Protein AF-A0A8B6D4E0-F1 (afdb_monomer)

Sequence (229 aa):
MQALLKYRRILGEDHEDTIYKIRYRGAVYADTKLFQRCVELWKYAYSIEISRKQYLENDTVNAATSLANIFCEMQIAFEDQNANEKVQTKDVIEVISMFKDHIFSCEVILSIRPVNIQIINNYKYLLQSVIHIINVFRCLERDPYEQNEFFKIIHELVRLNTTTYDGESLLHLAVDPQTGTVDDTYFSQIPSLEVVKVLLECGIDTNRSDKDGLTALLCSIKYSHQNDK

Mean predicted aligned error: 5.61 Å

InterPro domains:
  IPR036770 Ankyrin repeat-containing domain superfamily [G3DSA:1.25.40.20] (42-227)
  IPR036770 Ankyrin repeat-containing domain superfamily [SSF48403] (151-226)

Nearest PDB structures (foldseek):
  8wqa-assembly1_B  TM=8.788E-01  e=3.184E-09  Homo sapiens
  8pql-assembly1_H  TM=8.559E-01  e=1.131E-08  Homo sapiens
  8q7r-assembly1_H  TM=8.700E-01  e=8.682E-08  Homo sapiens
  3edt-assembly2_D  TM=3.058E-01  e=4.733E-04  Homo sapiens
  8tl7-assembly1_U  TM=3.970E-01  e=1.308E+00  synthetic construct

Radius of gyration: 17.91 Å; Cα contacts (8 Å, |Δi|>4): 267; chains: 1; bounding box: 40×45×57 Å

Secondary structure (DSSP, 8-state):
-HHHHHHHHHH-TT-HHHHHHHHHHHHHHHHTT-HHHHHHHHHHHHHHHHHTT-TTSHHHHHHHHHHHHHHHHHHHHHHTTS-SPPPPHHHHHHHHHHHHHHHHHHHHHHTSSSPPHHHHHHHHHHHHHHHHHHHHHTTS---HHHHHHHHHHHHHHHHTT-B-TT--BHHHHHH-GGGGEETTEE-S--S-HHHHHHHHHTT--SS-B-TTS-BHHHHHHHHHHHTT-

Structure (mmCIF, N/CA/C/O backbone):
data_AF-A0A8B6D4E0-F1
#
_entry.id   AF-A0A8B6D4E0-F1
#
loop_
_atom_site.group_PDB
_atom_site.id
_atom_site.type_symbol
_atom_site.label_atom_id
_atom_site.label_alt_id
_atom_site.label_comp_id
_atom_site.label_asym_id
_atom_site.label_entity_id
_atom_site.label_seq_id
_atom_site.pdbx_PDB_ins_code
_atom_site.Cartn_x
_atom_site.Cartn_y
_atom_site.Cartn_z
_atom_site.occupancy
_atom_site.B_iso_or_equiv
_atom_site.auth_seq_id
_atom_site.auth_comp_id
_atom_site.auth_asym_id
_atom_site.auth_atom_id
_atom_site.pdbx_PDB_model_num
ATOM 1 N N . MET A 1 1 ? 20.156 7.479 -19.410 1.00 48.75 1 MET A N 1
ATOM 2 C CA . MET A 1 1 ? 19.061 7.462 -20.412 1.00 48.75 1 MET A CA 1
ATOM 3 C C . MET A 1 1 ? 19.340 6.577 -21.635 1.00 48.75 1 MET A C 1
ATOM 5 O O . MET A 1 1 ? 18.529 5.706 -21.916 1.00 48.75 1 MET A O 1
ATOM 9 N N . GLN A 1 2 ? 20.488 6.697 -22.320 1.00 46.62 2 GLN A N 1
ATOM 10 C CA . GLN A 1 2 ? 20.763 5.954 -23.571 1.00 46.62 2 GLN A CA 1
ATOM 11 C C . GLN A 1 2 ? 20.722 4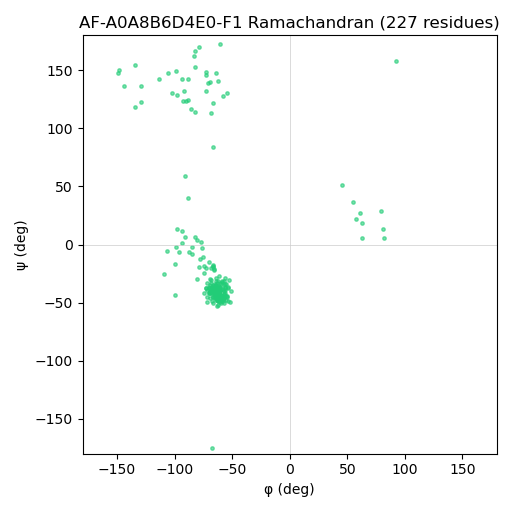.414 -23.464 1.00 46.62 2 GLN A C 1
ATOM 13 O O . GLN A 1 2 ? 20.303 3.750 -24.407 1.00 46.62 2 GLN A O 1
ATOM 18 N N . ALA A 1 3 ? 21.091 3.831 -22.318 1.00 52.03 3 ALA A N 1
ATOM 19 C CA . ALA A 1 3 ? 21.009 2.381 -22.119 1.00 52.03 3 ALA A CA 1
ATOM 20 C C . ALA A 1 3 ? 19.557 1.859 -22.013 1.00 52.03 3 ALA A C 1
ATOM 22 O O . ALA A 1 3 ? 19.264 0.801 -22.549 1.00 52.03 3 ALA A O 1
ATOM 23 N N . LEU A 1 4 ? 18.633 2.608 -21.388 1.00 53.78 4 LEU A N 1
ATOM 24 C CA . LEU A 1 4 ? 17.218 2.198 -21.267 1.00 53.78 4 LEU A CA 1
ATOM 25 C C . LEU A 1 4 ? 16.517 2.232 -22.631 1.00 53.78 4 LEU A C 1
ATOM 27 O O . LEU A 1 4 ? 15.795 1.307 -22.977 1.00 53.78 4 LEU A O 1
ATOM 31 N N . LEU A 1 5 ? 16.804 3.263 -23.430 1.00 53.41 5 LEU A N 1
ATOM 32 C CA . LEU A 1 5 ? 16.281 3.410 -24.791 1.00 53.41 5 LEU A CA 1
ATOM 33 C C . LEU A 1 5 ? 16.776 2.301 -25.734 1.00 53.41 5 LEU A C 1
ATOM 35 O O . LEU A 1 5 ? 16.029 1.859 -26.602 1.00 53.41 5 LEU A O 1
ATOM 39 N N . LYS A 1 6 ? 18.019 1.825 -25.560 1.00 50.69 6 LYS A N 1
ATOM 40 C CA . LYS A 1 6 ? 18.547 0.683 -26.324 1.00 50.69 6 LYS A CA 1
ATOM 41 C C . LYS A 1 6 ? 17.844 -0.628 -25.963 1.00 50.69 6 LYS A C 1
ATOM 43 O O . LYS A 1 6 ? 17.505 -1.372 -26.870 1.00 50.69 6 LYS A O 1
ATOM 48 N N . TYR A 1 7 ? 17.583 -0.893 -24.682 1.00 51.28 7 TYR A N 1
ATOM 49 C CA . TYR A 1 7 ? 16.880 -2.119 -24.277 1.00 51.28 7 TYR A CA 1
ATOM 50 C C . TYR A 1 7 ? 15.406 -2.117 -24.677 1.00 51.28 7 TYR A C 1
ATOM 52 O O . TYR A 1 7 ? 14.953 -3.111 -25.235 1.00 51.28 7 TYR A O 1
ATOM 60 N N . ARG A 1 8 ? 14.702 -0.986 -24.526 1.00 53.31 8 ARG A N 1
ATOM 61 C CA . ARG A 1 8 ? 13.330 -0.823 -25.040 1.00 53.31 8 ARG A CA 1
ATOM 62 C C . ARG A 1 8 ? 13.221 -1.150 -26.531 1.00 53.31 8 ARG A C 1
ATOM 64 O O . ARG A 1 8 ? 12.255 -1.765 -26.956 1.00 53.31 8 ARG A O 1
ATOM 71 N N . ARG A 1 9 ? 14.240 -0.784 -27.318 1.00 55.44 9 ARG A N 1
ATOM 72 C CA . ARG A 1 9 ? 14.306 -1.090 -28.757 1.00 55.44 9 ARG A CA 1
ATOM 73 C C . ARG A 1 9 ? 14.634 -2.548 -29.089 1.00 55.44 9 ARG A C 1
ATOM 75 O O . ARG A 1 9 ? 14.329 -2.961 -30.198 1.00 55.44 9 ARG A O 1
ATOM 82 N N . ILE A 1 10 ? 15.297 -3.286 -28.197 1.00 61.94 10 ILE A N 1
ATOM 83 C CA . ILE A 1 10 ? 15.789 -4.650 -28.474 1.00 61.94 10 ILE A CA 1
ATOM 84 C C . ILE A 1 10 ? 14.847 -5.715 -27.900 1.00 61.94 10 ILE A C 1
ATOM 86 O O . ILE A 1 10 ? 14.571 -6.694 -28.581 1.00 61.94 10 ILE A O 1
ATOM 90 N N . LEU A 1 11 ? 14.364 -5.530 -26.669 1.00 60.28 11 LEU A N 1
ATOM 91 C CA . LEU A 1 11 ? 13.538 -6.512 -25.953 1.00 60.28 11 LEU A CA 1
ATOM 92 C C . LEU A 1 11 ? 12.035 -6.192 -26.007 1.00 60.28 11 LEU A C 1
ATOM 94 O O . LEU A 1 11 ? 11.222 -7.072 -25.754 1.00 60.28 11 LEU A O 1
ATOM 98 N N . GLY A 1 12 ? 11.666 -4.955 -26.354 1.00 64.31 12 GLY A N 1
ATOM 99 C CA . GLY A 1 12 ? 10.303 -4.439 -26.219 1.00 64.31 12 GLY A CA 1
ATOM 100 C C . GLY A 1 12 ? 10.082 -3.730 -24.879 1.00 64.31 12 GLY A C 1
ATOM 101 O O . GLY A 1 12 ? 10.832 -3.931 -23.915 1.00 64.31 12 GLY A O 1
ATOM 102 N N . GLU A 1 13 ? 9.079 -2.849 -24.829 1.00 65.56 13 GLU A N 1
ATOM 103 C CA . GLU A 1 13 ? 8.759 -2.069 -23.621 1.00 65.56 13 GLU A CA 1
ATOM 104 C C . GLU A 1 13 ? 8.178 -2.943 -22.499 1.00 65.56 13 GLU A C 1
ATOM 106 O O . GLU A 1 13 ? 8.478 -2.693 -21.334 1.00 65.56 13 GLU A O 1
ATOM 111 N N . ASP A 1 14 ? 7.485 -4.028 -22.855 1.00 67.06 14 ASP A N 1
ATOM 112 C CA . ASP A 1 14 ? 6.771 -4.898 -21.911 1.00 67.06 14 ASP A CA 1
ATOM 113 C C . ASP A 1 14 ? 7.594 -6.099 -21.418 1.00 67.06 14 ASP A C 1
ATOM 115 O O . ASP A 1 14 ? 7.095 -6.927 -20.657 1.00 67.06 14 ASP A O 1
ATOM 119 N N . HIS A 1 15 ? 8.854 -6.231 -21.844 1.00 78.31 15 HIS A N 1
ATOM 120 C CA . HIS A 1 15 ? 9.707 -7.354 -21.451 1.00 78.31 15 HIS A CA 1
ATOM 121 C C . HIS A 1 15 ? 10.122 -7.258 -19.975 1.00 78.31 15 HIS A C 1
ATOM 123 O O . HIS A 1 15 ? 10.504 -6.191 -19.497 1.00 78.31 15 HIS A O 1
ATOM 129 N N . GLU A 1 16 ? 10.130 -8.388 -19.265 1.00 79.75 16 GLU A N 1
ATOM 130 C CA . GLU A 1 16 ? 10.442 -8.476 -17.827 1.00 79.75 16 GLU A CA 1
ATOM 131 C C . GLU A 1 16 ? 11.795 -7.834 -17.466 1.00 79.75 16 GLU A C 1
ATOM 133 O O . GLU A 1 16 ? 11.853 -6.939 -16.626 1.00 79.75 16 GLU A O 1
ATOM 138 N N . ASP A 1 17 ? 12.867 -8.151 -18.203 1.00 81.94 17 ASP A N 1
ATOM 139 C CA . ASP A 1 17 ? 14.176 -7.491 -18.036 1.00 81.94 17 ASP A CA 1
ATOM 140 C C . ASP A 1 17 ? 14.149 -5.964 -18.212 1.00 81.94 17 ASP A C 1
ATOM 142 O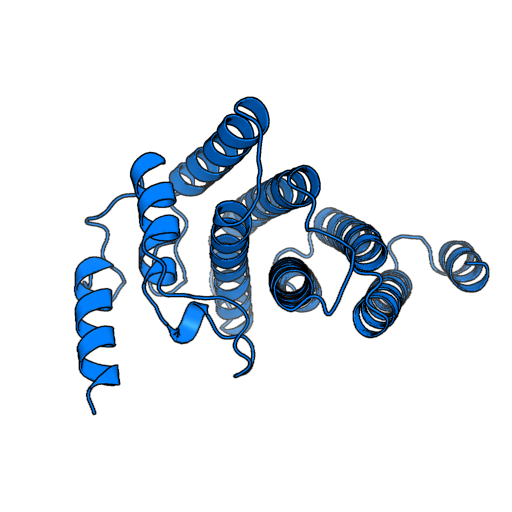 O . ASP A 1 17 ? 14.971 -5.249 -17.624 1.00 81.94 17 ASP A O 1
ATOM 146 N N . THR A 1 18 ? 13.258 -5.443 -19.063 1.00 83.25 18 THR A N 1
ATOM 147 C CA . THR A 1 18 ? 13.103 -3.997 -19.255 1.00 83.25 18 THR A CA 1
ATOM 148 C C . THR A 1 18 ? 12.489 -3.383 -18.000 1.00 83.25 18 THR A C 1
ATOM 150 O O . THR A 1 18 ? 13.028 -2.395 -17.492 1.00 83.25 18 THR A O 1
ATOM 153 N N . ILE A 1 19 ? 11.436 -3.999 -17.457 1.00 86.38 19 ILE A N 1
ATOM 154 C CA . ILE A 1 19 ? 10.762 -3.575 -16.221 1.00 86.38 19 ILE A CA 1
ATOM 155 C C . ILE A 1 19 ? 11.729 -3.644 -15.035 1.00 86.38 19 ILE A C 1
ATOM 157 O O . ILE A 1 19 ? 11.915 -2.646 -14.334 1.00 86.38 19 ILE A O 1
ATOM 161 N N . TYR A 1 20 ? 12.449 -4.759 -14.876 1.00 87.75 20 TYR A N 1
ATOM 162 C CA . TYR A 1 20 ? 13.462 -4.921 -13.833 1.00 87.75 20 TYR A CA 1
ATOM 163 C C . TYR A 1 20 ? 14.505 -3.793 -13.870 1.00 87.75 20 TYR A C 1
ATOM 165 O O . TYR A 1 20 ? 14.809 -3.178 -12.848 1.00 87.75 20 TYR A O 1
ATOM 173 N N . LYS A 1 21 ? 15.014 -3.440 -15.058 1.00 89.38 21 LYS A N 1
ATOM 174 C CA . LYS A 1 21 ? 15.990 -2.345 -15.217 1.00 89.38 21 LYS A CA 1
ATOM 175 C C . LYS A 1 21 ? 15.406 -0.962 -14.932 1.00 89.38 21 LYS A C 1
ATOM 177 O O . LYS A 1 21 ? 16.158 -0.072 -14.522 1.00 89.38 21 LYS A O 1
ATOM 182 N N . ILE A 1 22 ? 14.113 -0.750 -15.182 1.00 90.75 22 ILE A N 1
ATOM 183 C CA . ILE A 1 22 ? 13.414 0.485 -14.801 1.00 90.75 22 ILE A CA 1
ATOM 184 C C . ILE A 1 22 ? 13.336 0.569 -13.275 1.00 90.75 22 ILE A C 1
ATOM 186 O O . ILE A 1 22 ? 13.774 1.576 -12.715 1.00 90.75 22 ILE A O 1
ATOM 190 N N . ARG A 1 23 ? 12.885 -0.502 -12.608 1.00 92.62 23 ARG A N 1
ATOM 191 C CA . ARG A 1 23 ? 12.801 -0.567 -11.140 1.00 92.62 23 ARG A CA 1
ATOM 192 C C . ARG A 1 23 ? 14.164 -0.379 -10.482 1.00 92.62 23 ARG A C 1
ATOM 194 O O . ARG A 1 23 ? 14.302 0.496 -9.632 1.00 92.62 23 ARG A O 1
ATOM 201 N N . TYR A 1 24 ? 15.191 -1.082 -10.961 1.00 92.88 24 TYR A N 1
ATOM 202 C CA . TYR A 1 24 ? 16.566 -0.932 -10.474 1.00 92.88 24 TYR A CA 1
ATOM 203 C C . TYR A 1 24 ? 17.069 0.512 -10.597 1.00 92.88 24 TYR A C 1
ATOM 205 O O . TYR A 1 24 ? 17.720 1.038 -9.700 1.00 92.88 24 TYR A O 1
ATOM 213 N N . ARG A 1 25 ? 16.748 1.201 -11.700 1.00 94.06 25 ARG A N 1
ATOM 214 C CA . ARG A 1 25 ? 17.098 2.620 -11.843 1.00 94.06 25 ARG A CA 1
ATOM 215 C C . ARG A 1 25 ? 16.344 3.529 -10.883 1.00 94.06 25 ARG A C 1
ATOM 217 O O . ARG A 1 25 ? 16.941 4.499 -10.431 1.00 94.06 25 ARG A O 1
ATOM 224 N N . GLY A 1 26 ? 15.077 3.236 -10.600 1.00 95.38 26 GLY A N 1
ATOM 225 C CA . GLY A 1 26 ? 14.329 3.941 -9.561 1.00 95.38 26 GLY A CA 1
ATOM 226 C C . GLY A 1 26 ? 14.979 3.765 -8.187 1.00 95.38 26 GLY A C 1
ATOM 227 O O . GLY A 1 26 ? 15.232 4.766 -7.531 1.00 95.38 26 GLY A O 1
ATOM 228 N N . ALA A 1 27 ? 15.398 2.545 -7.829 1.00 94.00 27 ALA A N 1
ATOM 229 C CA . ALA A 1 27 ? 16.115 2.280 -6.575 1.00 94.00 27 ALA A CA 1
ATOM 230 C C . ALA A 1 27 ? 17.401 3.119 -6.451 1.00 94.00 27 ALA A C 1
ATOM 232 O O . ALA A 1 27 ? 17.601 3.806 -5.459 1.00 94.00 27 ALA A O 1
ATOM 233 N N . VAL A 1 28 ? 18.210 3.193 -7.516 1.00 95.25 28 VAL A N 1
ATOM 234 C CA . VAL A 1 28 ? 19.405 4.064 -7.538 1.00 95.25 28 VAL A CA 1
ATOM 235 C C . VAL A 1 28 ? 19.049 5.549 -7.343 1.00 95.25 28 VAL A C 1
ATOM 237 O O . VAL A 1 28 ? 19.826 6.310 -6.760 1.00 95.25 28 VAL A O 1
ATOM 240 N N . TYR A 1 29 ? 17.890 6.000 -7.834 1.00 95.44 29 TYR A N 1
ATOM 241 C CA . TYR A 1 29 ? 17.417 7.360 -7.565 1.00 95.44 29 TYR A CA 1
ATOM 242 C C . TYR A 1 29 ? 16.959 7.547 -6.114 1.00 95.44 29 TYR A C 1
ATOM 244 O O . TYR A 1 29 ? 17.283 8.579 -5.531 1.00 95.44 29 TYR A O 1
ATOM 252 N N . ALA A 1 30 ? 16.285 6.560 -5.520 1.00 93.19 30 ALA A N 1
ATOM 253 C CA . ALA A 1 30 ? 15.922 6.576 -4.103 1.00 93.19 30 ALA A CA 1
ATOM 254 C C . ALA A 1 30 ? 17.165 6.671 -3.198 1.00 93.19 30 ALA A C 1
ATOM 256 O O . ALA A 1 30 ? 17.244 7.578 -2.369 1.00 93.19 30 ALA A O 1
ATOM 257 N N . ASP A 1 31 ? 18.192 5.850 -3.450 1.00 92.88 31 ASP A N 1
ATOM 258 C CA . ASP A 1 31 ? 19.462 5.860 -2.700 1.00 92.88 31 ASP A CA 1
ATOM 259 C C . ASP A 1 31 ? 20.174 7.221 -2.761 1.00 92.88 31 ASP A C 1
ATOM 261 O O . ASP A 1 31 ? 20.867 7.636 -1.831 1.00 92.88 31 ASP A O 1
ATOM 265 N N . THR A 1 32 ? 19.997 7.939 -3.873 1.00 93.31 32 THR A N 1
ATOM 266 C CA . THR A 1 32 ? 20.566 9.278 -4.093 1.00 93.31 32 THR A CA 1
ATOM 267 C C . THR A 1 32 ? 19.621 10.415 -3.698 1.00 93.31 32 THR A C 1
ATOM 269 O O . THR A 1 32 ? 19.914 11.571 -4.006 1.00 93.31 32 THR A O 1
ATOM 272 N N . LYS A 1 33 ? 18.518 10.111 -2.994 1.00 92.50 33 LYS A N 1
ATOM 273 C CA . LYS A 1 33 ? 17.503 11.065 -2.502 1.00 92.50 33 LYS A CA 1
ATOM 274 C C . LYS A 1 33 ? 16.765 11.829 -3.614 1.00 92.50 33 LYS A C 1
ATOM 276 O O . LYS A 1 33 ? 16.151 12.861 -3.354 1.00 92.50 33 LYS A O 1
ATOM 281 N N . LEU A 1 34 ? 16.811 11.325 -4.850 1.00 93.62 34 LEU A N 1
ATOM 282 C CA . LEU A 1 34 ? 16.054 11.823 -6.006 1.00 93.62 34 LEU A CA 1
ATOM 283 C C . LEU A 1 34 ? 14.707 11.087 -6.095 1.00 93.62 34 LEU A C 1
ATOM 285 O O . LEU A 1 34 ? 14.413 10.394 -7.076 1.00 93.62 34 LEU A O 1
ATOM 289 N N . PHE A 1 35 ? 13.913 11.202 -5.034 1.00 95.62 35 PHE A N 1
ATOM 290 C CA . PHE A 1 35 ? 12.679 10.451 -4.818 1.00 95.62 35 PHE A CA 1
ATOM 291 C C . PHE A 1 35 ? 11.658 10.620 -5.943 1.00 95.62 35 PHE A C 1
ATOM 293 O O . PHE A 1 35 ? 11.104 9.627 -6.409 1.00 95.62 35 PHE A O 1
ATOM 300 N N . GLN A 1 36 ? 11.459 11.830 -6.461 1.00 96.31 36 GLN A N 1
ATOM 301 C CA . GLN A 1 36 ? 10.467 12.082 -7.504 1.00 96.31 36 GLN A CA 1
ATOM 302 C C . GLN A 1 36 ? 10.756 11.274 -8.775 1.00 96.31 36 GLN A C 1
ATOM 304 O O . GLN A 1 36 ? 9.850 10.704 -9.381 1.00 96.31 36 GLN A O 1
ATOM 309 N N . ARG A 1 37 ? 12.034 11.153 -9.159 1.00 96.00 37 ARG A N 1
ATOM 310 C CA . ARG A 1 37 ? 12.437 10.328 -10.311 1.00 96.00 37 ARG A CA 1
ATOM 311 C C . ARG A 1 37 ? 12.233 8.841 -10.049 1.00 96.00 37 ARG A C 1
ATOM 313 O O . ARG A 1 37 ? 11.947 8.098 -10.987 1.00 96.00 37 ARG A O 1
ATOM 320 N N . CYS A 1 38 ? 12.410 8.404 -8.802 1.00 96.94 38 CYS A N 1
ATOM 321 C CA . CYS A 1 38 ? 12.083 7.041 -8.398 1.00 96.94 38 CYS A CA 1
ATOM 322 C C . CYS A 1 38 ? 10.581 6.780 -8.575 1.00 96.94 38 CYS A C 1
ATOM 324 O O . CYS A 1 38 ? 10.214 5.864 -9.312 1.00 96.94 38 CYS A O 1
ATOM 326 N N . VAL A 1 39 ? 9.734 7.649 -8.012 1.00 97.25 39 VAL A N 1
ATOM 327 C CA . VAL A 1 39 ? 8.267 7.568 -8.099 1.00 97.25 39 VAL A CA 1
ATOM 328 C C . VAL A 1 39 ? 7.798 7.519 -9.555 1.00 97.25 39 VAL A C 1
ATOM 330 O O . VAL A 1 39 ? 7.038 6.625 -9.917 1.00 97.25 39 VAL A O 1
ATOM 333 N N . GLU A 1 40 ? 8.297 8.404 -10.423 1.00 96.75 40 GLU A N 1
ATOM 334 C CA . GLU A 1 40 ? 7.958 8.407 -11.855 1.00 96.75 40 GLU A CA 1
ATOM 335 C C . GLU A 1 40 ? 8.296 7.075 -12.546 1.00 96.75 40 GLU A C 1
ATOM 337 O O . GLU A 1 40 ? 7.479 6.522 -13.289 1.00 96.75 40 GLU A O 1
ATOM 342 N N . LEU A 1 41 ? 9.497 6.537 -12.302 1.00 95.75 41 LEU A N 1
ATOM 343 C CA . LEU A 1 41 ? 9.928 5.277 -12.910 1.00 95.75 41 LEU A CA 1
ATOM 344 C C . LEU A 1 41 ? 9.157 4.076 -12.366 1.00 95.75 41 LEU A C 1
ATOM 346 O O . LEU A 1 41 ? 8.810 3.186 -13.143 1.00 95.75 41 LEU A O 1
ATOM 350 N N . TRP A 1 42 ? 8.905 4.029 -11.061 1.00 96.88 42 TRP A N 1
ATOM 351 C CA . TRP A 1 42 ? 8.199 2.918 -10.429 1.00 96.88 42 TRP A CA 1
ATOM 352 C C . TRP A 1 42 ? 6.710 2.924 -10.764 1.00 96.88 42 TRP A C 1
ATOM 354 O O . TRP A 1 42 ? 6.178 1.862 -11.069 1.00 96.88 42 TRP A O 1
ATOM 364 N N . LYS A 1 43 ? 6.062 4.095 -10.851 1.00 96.94 43 LYS A N 1
ATOM 365 C CA . LYS A 1 43 ? 4.686 4.214 -11.367 1.00 96.94 43 LYS A CA 1
ATOM 366 C C . LYS A 1 43 ? 4.578 3.683 -12.792 1.00 96.94 43 LYS A C 1
ATOM 368 O O . LYS A 1 43 ? 3.663 2.926 -13.106 1.00 96.94 43 LYS A O 1
ATOM 373 N N . TYR A 1 44 ? 5.537 4.043 -13.646 1.00 94.50 44 TYR A N 1
ATOM 374 C CA . TYR A 1 44 ? 5.579 3.551 -15.021 1.00 94.50 44 TYR A CA 1
ATOM 375 C C . TYR A 1 44 ? 5.848 2.040 -15.104 1.00 94.50 44 TYR A C 1
ATOM 377 O O . TYR A 1 44 ? 5.216 1.350 -15.895 1.00 94.50 44 TYR A O 1
ATOM 385 N N . ALA A 1 45 ? 6.762 1.502 -14.292 1.00 93.19 45 ALA A N 1
ATOM 386 C CA . ALA A 1 45 ? 7.002 0.058 -14.237 1.00 93.19 45 ALA A CA 1
ATOM 387 C C . ALA A 1 45 ? 5.746 -0.703 -13.783 1.00 93.19 45 ALA A C 1
ATOM 389 O O . ALA A 1 45 ? 5.340 -1.669 -14.426 1.00 93.19 45 ALA A O 1
ATOM 390 N N . TYR A 1 46 ? 5.102 -0.214 -12.725 1.00 95.06 46 TYR A N 1
ATOM 391 C CA . TYR A 1 46 ? 3.900 -0.812 -12.166 1.00 95.06 46 TYR A CA 1
ATOM 392 C C . TYR A 1 46 ? 2.716 -0.760 -13.145 1.00 95.06 46 TYR A C 1
ATOM 394 O O . TYR A 1 46 ? 1.990 -1.741 -13.289 1.00 95.06 46 TYR A O 1
ATOM 402 N N . SER A 1 47 ? 2.541 0.333 -13.899 1.00 94.06 47 SER A N 1
ATOM 403 C CA . SER A 1 47 ? 1.470 0.414 -14.903 1.00 94.06 47 SER A CA 1
ATOM 404 C C . SER A 1 47 ? 1.639 -0.608 -16.034 1.00 94.06 47 SER A C 1
ATOM 406 O O . SER A 1 47 ? 0.648 -1.194 -16.479 1.00 94.06 47 SER A O 1
ATOM 408 N N . ILE A 1 48 ? 2.880 -0.891 -16.450 1.00 90.38 48 ILE A N 1
ATOM 409 C CA . ILE A 1 48 ? 3.177 -1.959 -17.414 1.00 90.38 48 ILE A CA 1
ATOM 410 C C . ILE A 1 48 ? 2.795 -3.328 -16.835 1.00 90.38 48 ILE A C 1
ATOM 412 O O . ILE A 1 48 ? 2.106 -4.098 -17.504 1.00 90.38 48 ILE A O 1
ATOM 416 N N . GLU A 1 49 ? 3.185 -3.636 -15.598 1.00 90.44 49 GLU A N 1
ATOM 417 C CA . GLU A 1 49 ? 2.881 -4.924 -14.947 1.00 90.44 49 GLU A CA 1
ATOM 418 C C . GLU A 1 49 ? 1.370 -5.170 -14.809 1.00 90.44 49 GLU A C 1
ATOM 420 O O . GLU A 1 49 ? 0.869 -6.245 -15.156 1.00 90.44 49 GLU A O 1
ATOM 425 N N . ILE A 1 50 ? 0.619 -4.142 -14.406 1.00 91.00 50 ILE A N 1
ATOM 426 C CA . ILE A 1 50 ? -0.848 -4.187 -14.340 1.00 91.00 50 ILE A CA 1
ATOM 427 C C . ILE A 1 50 ? -1.458 -4.412 -15.731 1.00 91.00 50 ILE A C 1
ATOM 429 O O . ILE A 1 50 ? -2.380 -5.219 -15.878 1.00 91.00 50 ILE A O 1
ATOM 433 N N . SER A 1 51 ? -0.919 -3.772 -16.777 1.00 88.88 51 SER A N 1
ATOM 434 C CA . SER A 1 51 ? -1.382 -3.975 -18.160 1.00 88.88 51 SER A CA 1
ATOM 435 C C . SER A 1 51 ? -1.145 -5.402 -18.677 1.00 88.88 51 SER A C 1
ATOM 437 O O . SER A 1 51 ? -1.945 -5.918 -19.463 1.00 88.88 51 SER A O 1
ATOM 439 N N . ARG A 1 52 ? -0.105 -6.080 -18.170 1.00 87.38 52 ARG A N 1
ATOM 440 C CA . ARG A 1 52 ? 0.210 -7.490 -18.459 1.00 87.38 52 ARG A CA 1
ATOM 441 C C . ARG A 1 52 ? -0.702 -8.478 -17.722 1.00 87.38 52 ARG A C 1
ATOM 443 O O . ARG A 1 52 ? -0.601 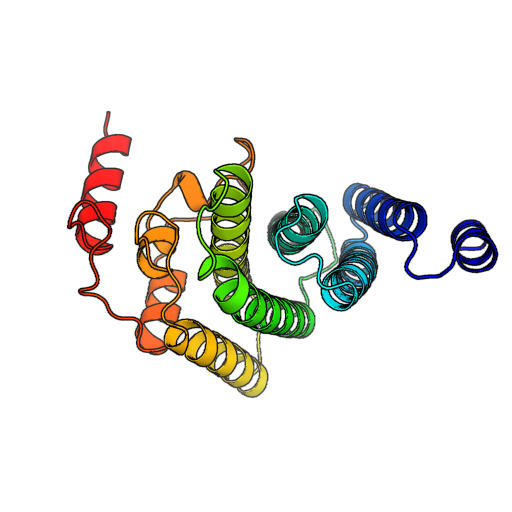-9.679 -17.963 1.00 87.38 52 ARG A O 1
ATOM 450 N N . LYS A 1 53 ? -1.615 -7.993 -16.868 1.00 85.50 53 LYS A N 1
ATOM 451 C CA . LYS A 1 53 ? -2.561 -8.787 -16.061 1.00 85.50 53 LYS A CA 1
ATOM 452 C C . LYS A 1 53 ? -1.890 -9.749 -15.074 1.00 85.50 53 LYS A C 1
ATOM 454 O O . LYS A 1 53 ? -2.478 -10.760 -14.696 1.00 85.50 53 LYS A O 1
ATOM 459 N N . GLN A 1 54 ? -0.676 -9.427 -14.632 1.00 83.94 54 GLN A N 1
ATOM 460 C CA . GLN A 1 54 ? 0.103 -10.225 -13.677 1.00 83.94 54 GLN A CA 1
ATOM 461 C C . GLN A 1 54 ? -0.208 -9.856 -12.221 1.00 83.94 54 GLN A C 1
ATOM 463 O O . GLN A 1 54 ? 0.669 -9.786 -11.375 1.00 83.94 54 GLN A O 1
ATOM 468 N N . TYR A 1 55 ? -1.483 -9.613 -11.921 1.00 89.25 55 TYR A N 1
ATOM 469 C CA . TYR A 1 55 ? -1.925 -8.942 -10.698 1.00 89.25 55 TYR A CA 1
ATOM 470 C C . TYR A 1 55 ? -1.352 -9.555 -9.401 1.00 89.25 55 TYR A C 1
ATOM 472 O O . TYR A 1 55 ? -0.771 -8.874 -8.563 1.00 89.25 55 TYR A O 1
ATOM 480 N N . LEU A 1 56 ? -1.444 -10.877 -9.257 1.00 89.69 56 LEU A N 1
ATOM 481 C CA . LEU A 1 56 ? -1.035 -11.581 -8.036 1.00 89.69 56 LEU A CA 1
ATOM 482 C C . LEU A 1 56 ? 0.374 -12.190 -8.125 1.00 89.69 56 LEU A C 1
ATOM 484 O O . LEU A 1 56 ? 0.727 -13.017 -7.281 1.00 89.69 56 LEU A O 1
ATOM 488 N N . GLU A 1 57 ? 1.177 -11.816 -9.125 1.00 91.56 57 GLU A 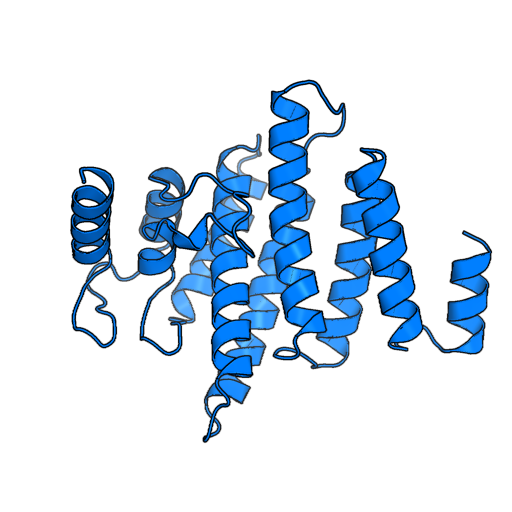N 1
ATOM 489 C CA . GLU A 1 57 ? 2.591 -12.199 -9.174 1.00 91.56 57 GLU A CA 1
ATOM 490 C C . GLU A 1 57 ? 3.406 -11.414 -8.139 1.00 91.56 57 GLU A C 1
ATOM 492 O O . GLU A 1 57 ? 3.111 -10.256 -7.835 1.00 91.56 57 GLU A O 1
ATOM 497 N N . ASN A 1 58 ? 4.457 -12.049 -7.608 1.00 91.44 58 ASN A N 1
ATOM 498 C CA . ASN A 1 58 ? 5.317 -11.446 -6.586 1.00 91.44 58 ASN A CA 1
ATOM 499 C C . ASN A 1 58 ? 5.871 -10.101 -7.051 1.00 91.44 58 ASN A C 1
ATOM 501 O O . ASN A 1 58 ? 5.844 -9.139 -6.301 1.00 91.44 58 ASN A O 1
ATOM 505 N N . ASP A 1 59 ? 6.329 -10.021 -8.296 1.00 90.25 59 ASP A N 1
ATOM 506 C CA . ASP A 1 59 ? 6.939 -8.816 -8.843 1.00 90.25 59 ASP A CA 1
ATOM 507 C C . ASP A 1 59 ? 5.975 -7.627 -8.879 1.00 90.25 59 ASP A C 1
ATOM 509 O O . ASP A 1 59 ? 6.366 -6.523 -8.504 1.00 90.25 59 ASP A O 1
ATOM 513 N N . THR A 1 60 ? 4.721 -7.854 -9.271 1.00 93.06 60 THR A N 1
ATOM 514 C CA . THR A 1 60 ? 3.696 -6.805 -9.356 1.00 93.06 60 THR A CA 1
ATOM 515 C C . THR A 1 60 ? 3.273 -6.314 -7.979 1.00 93.06 60 THR A C 1
ATOM 517 O O . THR A 1 60 ? 3.144 -5.108 -7.755 1.00 93.06 60 THR A O 1
ATOM 520 N N . VAL A 1 61 ? 3.097 -7.228 -7.023 1.00 94.12 61 VAL A N 1
ATOM 521 C CA . VAL A 1 61 ? 2.782 -6.845 -5.642 1.00 94.12 61 VAL A CA 1
ATOM 522 C C . VAL A 1 61 ? 3.976 -6.172 -4.970 1.00 94.12 61 VAL A C 1
ATOM 524 O O . VAL A 1 61 ? 3.799 -5.132 -4.345 1.00 94.12 61 VAL A O 1
ATOM 527 N N . ASN A 1 62 ? 5.195 -6.674 -5.172 1.00 92.56 62 ASN A N 1
ATOM 528 C CA . ASN A 1 62 ? 6.411 -6.046 -4.657 1.00 92.56 62 ASN A CA 1
ATOM 529 C C . ASN A 1 62 ? 6.594 -4.632 -5.218 1.00 92.56 62 ASN A C 1
ATOM 531 O O . ASN A 1 62 ? 7.026 -3.742 -4.486 1.00 92.56 62 ASN A O 1
ATOM 535 N N . ALA A 1 63 ? 6.247 -4.392 -6.487 1.00 93.56 63 ALA A N 1
ATOM 536 C CA . ALA A 1 63 ? 6.248 -3.050 -7.064 1.00 93.56 63 ALA A CA 1
ATOM 537 C C . ALA A 1 63 ? 5.221 -2.128 -6.381 1.00 93.56 63 ALA A C 1
ATOM 539 O O . ALA A 1 63 ? 5.557 -0.984 -6.068 1.00 93.56 63 ALA A O 1
ATOM 540 N N . ALA A 1 64 ? 4.012 -2.622 -6.085 1.00 95.56 64 ALA A N 1
ATOM 541 C CA . ALA A 1 64 ? 3.012 -1.875 -5.318 1.00 95.56 64 ALA A CA 1
ATOM 542 C C . ALA A 1 64 ? 3.505 -1.554 -3.894 1.00 95.56 64 ALA A C 1
ATOM 544 O O . ALA A 1 64 ? 3.477 -0.397 -3.474 1.00 95.56 64 ALA A O 1
ATOM 545 N N . THR A 1 65 ? 4.034 -2.543 -3.174 1.00 93.75 65 THR A N 1
ATOM 546 C CA . THR A 1 65 ? 4.591 -2.348 -1.827 1.00 93.75 65 THR A CA 1
ATOM 547 C C . THR A 1 65 ? 5.774 -1.381 -1.835 1.00 93.75 65 THR A C 1
ATOM 549 O O . THR A 1 65 ? 5.823 -0.467 -1.018 1.00 93.75 65 THR A O 1
ATOM 552 N N . SER A 1 66 ? 6.676 -1.489 -2.814 1.00 93.50 66 SER A N 1
ATOM 553 C CA . SER A 1 66 ? 7.800 -0.554 -2.979 1.00 93.50 66 SER A CA 1
ATOM 554 C C . SER A 1 66 ? 7.315 0.877 -3.226 1.00 93.50 66 SER A C 1
ATOM 556 O O . SER A 1 66 ? 7.848 1.816 -2.639 1.00 93.50 66 SER A O 1
ATOM 558 N N . LEU A 1 67 ? 6.276 1.059 -4.050 1.00 95.50 67 LEU A N 1
ATOM 559 C CA . LEU A 1 67 ? 5.653 2.367 -4.278 1.00 95.50 67 LEU A CA 1
ATOM 560 C C . LEU A 1 67 ? 5.049 2.960 -3.002 1.00 95.50 67 LEU A C 1
ATOM 562 O O . LEU A 1 67 ? 5.177 4.158 -2.772 1.00 95.50 67 LEU A O 1
ATOM 566 N N . ALA A 1 68 ? 4.403 2.149 -2.166 1.00 94.88 68 ALA A N 1
ATOM 567 C CA . ALA A 1 68 ? 3.886 2.631 -0.890 1.00 94.88 68 ALA A CA 1
ATOM 568 C C . ALA A 1 68 ? 5.026 3.030 0.065 1.00 94.88 68 ALA A C 1
ATOM 570 O O . ALA A 1 68 ? 4.999 4.119 0.642 1.00 94.88 68 ALA A O 1
ATOM 571 N N . ASN A 1 69 ? 6.061 2.193 0.160 1.00 92.62 69 ASN A N 1
ATOM 572 C CA . ASN A 1 69 ? 7.190 2.403 1.065 1.00 92.62 69 ASN A CA 1
ATOM 573 C C . ASN A 1 69 ? 8.031 3.626 0.684 1.00 92.62 69 ASN A C 1
ATOM 575 O O . ASN A 1 69 ? 8.404 4.393 1.569 1.00 92.62 69 ASN A O 1
ATOM 579 N N . ILE A 1 70 ? 8.273 3.876 -0.610 1.00 94.38 70 ILE A N 1
ATOM 580 C CA . ILE A 1 70 ? 9.074 5.039 -1.026 1.00 94.38 70 ILE A CA 1
ATOM 581 C C . ILE A 1 70 ? 8.410 6.363 -0.652 1.00 94.38 70 ILE A C 1
ATOM 583 O O . ILE A 1 70 ? 9.106 7.324 -0.336 1.00 94.38 70 ILE A O 1
ATOM 587 N N . PHE A 1 71 ? 7.075 6.431 -0.629 1.00 95.50 71 PHE A N 1
ATOM 588 C CA . PHE A 1 71 ? 6.388 7.625 -0.140 1.00 95.50 71 PHE A CA 1
ATOM 589 C C . PHE A 1 71 ? 6.577 7.818 1.365 1.00 95.50 71 PHE A C 1
ATOM 591 O O . PHE A 1 71 ? 6.777 8.950 1.808 1.00 95.50 71 PHE A O 1
ATOM 598 N N . CYS A 1 72 ? 6.550 6.737 2.149 1.00 92.12 72 CYS A N 1
ATOM 599 C CA . CYS A 1 72 ? 6.870 6.802 3.571 1.00 92.12 72 CYS A CA 1
ATOM 600 C C . CYS A 1 72 ? 8.319 7.259 3.801 1.00 92.12 72 CYS A C 1
ATOM 602 O O . CYS A 1 72 ? 8.552 8.188 4.573 1.00 92.12 72 CYS A O 1
ATOM 604 N N . GLU A 1 73 ? 9.283 6.668 3.090 1.00 92.19 73 GLU A N 1
ATOM 605 C CA . GLU A 1 73 ? 10.699 7.047 3.168 1.00 92.19 73 GLU A CA 1
ATOM 606 C C . GLU A 1 73 ? 10.930 8.508 2.777 1.00 92.19 73 GLU A C 1
ATOM 608 O O . GLU A 1 73 ? 11.664 9.228 3.454 1.00 92.19 73 GLU A O 1
ATOM 613 N N . MET A 1 74 ? 10.283 8.962 1.703 1.00 93.88 74 MET A N 1
ATOM 614 C CA . MET A 1 74 ? 10.355 10.344 1.237 1.00 93.88 74 MET A CA 1
ATOM 615 C C . MET A 1 74 ? 9.787 11.312 2.282 1.00 93.88 74 MET A C 1
ATOM 617 O O . MET A 1 74 ? 10.394 12.352 2.532 1.00 93.88 74 MET A O 1
ATOM 621 N N . GLN A 1 75 ? 8.669 10.961 2.929 1.00 91.88 75 GLN A N 1
ATOM 622 C CA . GLN A 1 75 ? 8.073 11.773 3.991 1.00 91.88 75 GLN A CA 1
ATOM 623 C C . GLN A 1 75 ? 8.998 11.880 5.211 1.00 91.88 75 GLN A C 1
ATOM 625 O O . GLN A 1 75 ? 9.257 12.989 5.674 1.00 91.88 75 GLN A O 1
ATOM 630 N N . ILE A 1 76 ? 9.551 10.757 5.681 1.00 90.38 76 ILE A N 1
ATOM 631 C CA . ILE A 1 76 ? 10.511 10.730 6.799 1.00 90.38 76 ILE A CA 1
ATOM 632 C C . ILE A 1 76 ? 11.755 11.555 6.446 1.00 90.38 76 ILE A C 1
ATOM 634 O O . ILE A 1 76 ? 12.185 12.414 7.212 1.00 90.38 76 ILE A O 1
ATOM 638 N N . ALA A 1 77 ? 12.316 11.353 5.250 1.00 92.06 77 ALA A N 1
ATOM 639 C CA . ALA A 1 77 ? 13.501 12.080 4.810 1.00 92.06 77 ALA A CA 1
ATOM 640 C C . ALA A 1 77 ? 13.262 13.593 4.692 1.00 92.06 77 ALA A C 1
ATOM 642 O O . ALA A 1 77 ? 14.192 14.365 4.931 1.00 92.06 77 ALA A O 1
ATOM 643 N N . PHE A 1 78 ? 12.051 14.014 4.321 1.00 91.62 78 PHE A N 1
ATOM 644 C CA . PHE A 1 78 ? 11.666 15.423 4.276 1.00 91.62 78 PHE A CA 1
ATOM 645 C C . PHE A 1 78 ? 11.510 16.019 5.685 1.00 91.62 78 PHE A C 1
ATOM 647 O O . PHE A 1 78 ? 12.042 17.097 5.949 1.00 91.62 78 PHE A O 1
ATOM 654 N N . GLU A 1 79 ? 10.842 15.310 6.602 1.00 90.31 79 GLU A N 1
ATOM 655 C CA . GLU A 1 79 ? 10.669 15.729 8.005 1.00 90.31 79 GLU A CA 1
ATOM 656 C C . GLU A 1 79 ? 12.013 15.869 8.736 1.00 90.31 79 GLU A C 1
ATOM 658 O O . GLU A 1 79 ? 12.243 16.864 9.428 1.00 90.31 79 GLU A O 1
ATOM 663 N N . ASP A 1 80 ? 12.940 14.940 8.493 1.00 91.19 80 ASP A N 1
ATOM 664 C CA . ASP A 1 80 ? 14.293 14.953 9.061 1.00 91.19 80 ASP A CA 1
ATOM 665 C C . ASP A 1 80 ? 15.248 15.947 8.370 1.00 91.19 80 ASP A C 1
ATOM 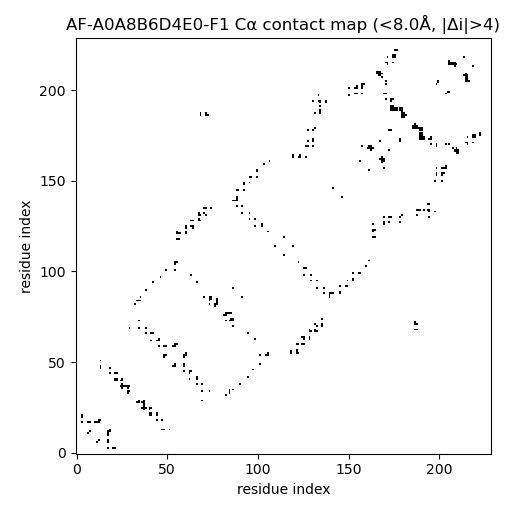667 O O . ASP A 1 80 ? 16.434 15.992 8.698 1.00 91.19 80 ASP A O 1
ATOM 671 N N . GLN A 1 81 ? 14.777 16.726 7.384 1.00 90.69 81 GLN A N 1
ATOM 672 C CA . GLN A 1 81 ? 15.598 17.646 6.572 1.00 90.69 81 GLN A CA 1
ATOM 673 C C . GLN A 1 81 ? 16.755 16.949 5.829 1.00 90.69 81 GLN A C 1
ATOM 675 O O . GLN A 1 81 ? 17.731 17.577 5.414 1.00 90.69 81 GLN A O 1
ATOM 680 N N . ASN A 1 82 ? 16.630 15.638 5.619 1.00 88.44 82 ASN A N 1
ATOM 681 C CA . ASN A 1 82 ? 17.587 14.799 4.901 1.00 88.44 82 ASN A CA 1
ATOM 682 C C . ASN A 1 82 ? 17.326 14.763 3.384 1.00 88.44 82 ASN A C 1
ATOM 684 O O . ASN A 1 82 ? 18.103 14.152 2.645 1.00 88.44 82 ASN A O 1
ATOM 688 N N . ALA A 1 83 ? 16.224 15.355 2.918 1.00 89.81 83 ALA A N 1
ATOM 689 C CA . ALA A 1 83 ? 15.873 15.520 1.513 1.00 89.81 83 ALA A CA 1
ATOM 690 C C . ALA A 1 83 ? 15.069 16.807 1.295 1.00 89.81 83 ALA A C 1
ATOM 692 O O . ALA A 1 83 ? 14.311 17.233 2.160 1.00 89.81 83 ALA A O 1
ATOM 693 N N . ASN A 1 84 ? 15.206 17.397 0.105 1.00 88.94 84 ASN A N 1
ATOM 694 C CA . ASN A 1 84 ? 14.488 18.621 -0.277 1.00 88.94 84 ASN A CA 1
ATOM 695 C C . ASN A 1 84 ? 13.203 18.347 -1.073 1.00 88.94 84 ASN A C 1
ATOM 697 O O . ASN A 1 84 ? 12.468 19.278 -1.399 1.00 88.94 84 ASN A O 1
ATOM 701 N N . GLU A 1 85 ? 12.950 17.092 -1.440 1.00 92.62 85 GLU A N 1
ATOM 702 C CA . GLU A 1 85 ? 11.780 16.707 -2.220 1.00 92.62 85 GLU A CA 1
ATOM 703 C C . GLU A 1 85 ? 10.649 16.294 -1.274 1.00 92.62 85 GLU A C 1
ATOM 705 O O . GLU A 1 85 ? 10.818 15.394 -0.454 1.00 92.62 85 GLU A O 1
ATOM 710 N N . LYS A 1 86 ? 9.489 16.947 -1.401 1.00 93.75 86 LYS A N 1
ATOM 711 C CA . LYS A 1 86 ? 8.261 16.617 -0.666 1.00 93.75 86 LYS A CA 1
ATOM 712 C C . LYS A 1 86 ? 7.390 15.683 -1.500 1.00 93.75 86 LYS A C 1
ATOM 714 O O . LYS A 1 86 ? 7.297 15.860 -2.717 1.00 93.75 86 LYS A O 1
ATOM 719 N N . VAL A 1 87 ? 6.735 14.724 -0.847 1.00 96.25 87 VAL A N 1
ATOM 720 C CA . VAL A 1 87 ? 5.741 13.851 -1.488 1.00 96.25 87 VAL A CA 1
ATOM 721 C C . VAL A 1 87 ? 4.668 14.703 -2.171 1.00 96.25 87 VAL A C 1
ATOM 723 O O . VAL A 1 87 ? 4.110 15.619 -1.565 1.00 96.25 87 VAL A O 1
ATOM 726 N N . GLN A 1 88 ? 4.374 14.405 -3.438 1.00 96.69 88 GLN A N 1
ATOM 727 C CA . GLN A 1 88 ? 3.356 15.121 -4.205 1.00 96.69 88 GLN A CA 1
ATOM 728 C C . GLN A 1 88 ? 1.994 14.443 -4.030 1.00 96.69 88 GLN A C 1
ATOM 730 O O . GLN A 1 88 ? 1.832 13.268 -4.357 1.00 96.69 88 GLN A O 1
ATOM 735 N N . THR A 1 89 ? 0.993 15.195 -3.572 1.00 97.44 89 THR A N 1
ATOM 736 C CA . THR A 1 89 ? -0.366 14.689 -3.310 1.00 97.44 89 THR A CA 1
ATOM 737 C C . THR A 1 89 ? -0.991 14.023 -4.540 1.00 97.44 89 THR A C 1
ATOM 739 O O . THR A 1 89 ? -1.533 12.924 -4.431 1.00 97.44 89 THR A O 1
ATOM 742 N N . LYS A 1 90 ? -0.816 14.607 -5.734 1.00 97.31 90 LYS A N 1
ATOM 743 C CA . LYS A 1 90 ? -1.257 14.001 -7.004 1.00 97.31 90 LYS A CA 1
ATOM 744 C C . LYS A 1 90 ? -0.678 12.601 -7.259 1.00 97.31 90 LYS A C 1
ATOM 746 O O . LYS A 1 90 ? -1.374 11.755 -7.807 1.00 97.31 90 LYS A O 1
ATOM 751 N N . ASP A 1 91 ? 0.574 12.339 -6.867 1.00 98.00 91 ASP A N 1
ATOM 752 C CA . ASP A 1 91 ? 1.214 11.045 -7.116 1.00 98.00 91 ASP A CA 1
ATOM 753 C C . ASP A 1 91 ? 0.621 9.980 -6.197 1.00 98.00 91 ASP A C 1
ATOM 755 O O . ASP A 1 91 ? 0.374 8.860 -6.638 1.00 98.00 91 ASP A O 1
ATOM 759 N N . VAL A 1 92 ? 0.319 10.360 -4.954 1.00 98.25 92 VAL A N 1
ATOM 760 C CA . VAL A 1 92 ? -0.372 9.510 -3.981 1.00 98.25 92 VAL A CA 1
ATOM 761 C C . VAL A 1 9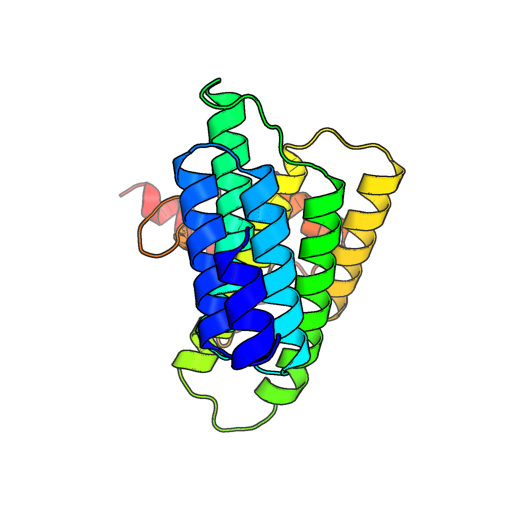2 ? -1.798 9.192 -4.439 1.00 98.25 92 VAL A C 1
ATOM 763 O O . VAL A 1 92 ? -2.195 8.029 -4.385 1.00 98.25 92 VAL A O 1
ATOM 766 N N . ILE A 1 93 ? -2.540 10.186 -4.947 1.00 98.50 93 ILE A N 1
ATOM 767 C CA . ILE A 1 93 ? -3.893 10.006 -5.511 1.00 98.50 93 ILE A CA 1
ATOM 768 C C . ILE A 1 93 ? -3.869 9.072 -6.733 1.00 98.50 93 ILE A C 1
ATOM 770 O O . ILE A 1 93 ? -4.694 8.163 -6.846 1.00 98.50 93 ILE A O 1
ATOM 774 N N . GLU A 1 94 ? -2.902 9.244 -7.633 1.00 98.38 94 GLU A N 1
ATOM 775 C CA . GLU A 1 94 ? -2.770 8.376 -8.804 1.00 98.38 94 GLU A CA 1
ATOM 776 C C . GLU A 1 94 ? -2.445 6.932 -8.392 1.00 98.38 94 GLU A C 1
ATOM 778 O O . GLU A 1 94 ? -3.094 5.996 -8.859 1.00 98.38 94 GLU A O 1
ATOM 783 N N . VAL A 1 95 ? -1.502 6.737 -7.464 1.00 98.38 95 VAL A N 1
ATOM 784 C CA . VAL A 1 95 ? -1.106 5.399 -6.997 1.00 98.38 95 VAL A CA 1
ATOM 785 C C . VAL A 1 95 ? -2.245 4.694 -6.259 1.00 98.38 95 VAL A C 1
ATOM 787 O O . VAL A 1 95 ? -2.488 3.518 -6.530 1.00 98.38 95 VAL A O 1
ATOM 790 N N . ILE A 1 96 ? -3.003 5.382 -5.394 1.00 98.38 96 ILE A N 1
ATOM 791 C CA . ILE A 1 96 ? -4.164 4.752 -4.740 1.00 98.38 96 ILE A CA 1
ATOM 792 C C . ILE A 1 96 ? -5.255 4.383 -5.751 1.00 98.38 96 ILE A C 1
ATOM 794 O O . ILE A 1 96 ? -5.890 3.336 -5.608 1.00 98.38 96 ILE A O 1
ATOM 798 N N . SER A 1 97 ? -5.434 5.182 -6.810 1.00 98.44 97 SER A N 1
ATOM 799 C CA . SER A 1 97 ? -6.336 4.833 -7.911 1.00 98.44 97 SER A CA 1
ATOM 800 C C . SER A 1 97 ? -5.871 3.559 -8.620 1.00 98.44 97 SER A C 1
ATOM 802 O O . SER A 1 97 ? -6.676 2.653 -8.833 1.00 98.44 97 SER A O 1
ATOM 804 N N . MET A 1 98 ? -4.571 3.441 -8.916 1.00 97.88 98 MET A N 1
ATOM 805 C CA . MET A 1 98 ? -3.998 2.224 -9.505 1.00 97.88 98 MET A CA 1
ATOM 806 C C . MET A 1 98 ? -4.146 1.007 -8.580 1.00 97.88 98 MET A C 1
ATOM 808 O O . MET A 1 98 ? -4.426 -0.092 -9.055 1.00 97.88 98 MET A O 1
ATOM 812 N N . PHE A 1 99 ? -3.980 1.175 -7.262 1.00 97.88 99 PHE A N 1
ATOM 813 C CA . PHE A 1 99 ? -4.167 0.091 -6.289 1.00 97.88 99 PHE A CA 1
ATOM 814 C C . PHE A 1 99 ? -5.621 -0.365 -6.229 1.00 97.88 99 PHE A C 1
ATOM 816 O O . PHE A 1 99 ? -5.871 -1.567 -6.210 1.00 97.88 99 PHE A O 1
ATOM 823 N N . LYS A 1 100 ? -6.582 0.564 -6.267 1.00 97.12 100 LYS A N 1
ATOM 824 C CA . LYS A 1 100 ? -8.007 0.228 -6.360 1.00 97.12 100 LYS A CA 1
ATOM 825 C C . LYS A 1 100 ? -8.305 -0.616 -7.595 1.00 97.12 100 LYS A C 1
ATOM 827 O O . LYS A 1 100 ? -8.931 -1.667 -7.470 1.00 97.12 100 LYS A O 1
ATOM 832 N N . ASP A 1 101 ? -7.850 -0.182 -8.766 1.00 95.44 101 ASP A N 1
ATOM 833 C CA . ASP A 1 101 ? -8.107 -0.899 -10.020 1.00 95.44 101 ASP A CA 1
ATOM 834 C C . ASP A 1 101 ? -7.429 -2.283 -10.028 1.00 95.44 101 ASP A C 1
ATOM 836 O O . ASP A 1 101 ? -7.993 -3.271 -10.515 1.00 95.44 101 ASP A O 1
ATOM 840 N N . HIS A 1 102 ? -6.242 -2.379 -9.422 1.00 95.69 102 HIS A N 1
ATOM 841 C CA . HIS A 1 102 ? -5.544 -3.641 -9.206 1.00 95.69 102 HIS A CA 1
ATOM 842 C C . HIS A 1 102 ? -6.341 -4.580 -8.283 1.00 95.69 102 HIS A C 1
ATOM 844 O O . HIS A 1 102 ? -6.642 -5.708 -8.672 1.00 95.69 102 HIS A O 1
ATOM 850 N N . ILE A 1 103 ? -6.753 -4.113 -7.101 1.00 96.00 103 ILE A N 1
ATOM 851 C CA . ILE A 1 103 ? -7.539 -4.893 -6.131 1.00 96.00 103 ILE A CA 1
ATOM 852 C C . ILE A 1 103 ? -8.845 -5.387 -6.758 1.00 96.00 103 ILE A C 1
ATOM 854 O O . ILE A 1 103 ? -9.171 -6.569 -6.651 1.00 96.00 103 ILE A O 1
ATOM 858 N N . PHE A 1 104 ? -9.549 -4.519 -7.490 1.00 93.81 104 PHE A N 1
ATOM 859 C CA . PHE A 1 104 ? -10.758 -4.896 -8.220 1.00 93.81 104 PHE A CA 1
ATOM 860 C C . PHE A 1 104 ? -10.509 -6.054 -9.202 1.00 93.81 104 PHE A C 1
ATOM 862 O O . PHE A 1 104 ? -11.329 -6.966 -9.319 1.00 93.81 104 PHE A O 1
ATOM 869 N N . SER A 1 105 ? -9.357 -6.053 -9.876 1.00 92.50 105 SER A N 1
ATOM 870 C CA . SER A 1 105 ? -8.971 -7.117 -10.811 1.00 92.50 105 SER A CA 1
ATOM 871 C C . SER A 1 105 ? -8.606 -8.431 -10.100 1.00 92.50 105 SER A C 1
ATOM 873 O O . SER A 1 105 ? -8.886 -9.513 -10.624 1.00 92.50 105 SER A O 1
ATOM 875 N N . CYS A 1 106 ? -8.029 -8.358 -8.895 1.00 92.00 106 CYS A N 1
ATOM 876 C CA . CYS A 1 106 ? -7.665 -9.522 -8.079 1.00 92.00 106 CYS A CA 1
ATOM 877 C C . CYS A 1 106 ? -8.879 -10.308 -7.569 1.00 92.00 106 CYS A C 1
ATOM 879 O O . CYS A 1 106 ? -8.830 -11.538 -7.544 1.00 92.00 106 CYS A O 1
ATOM 881 N N . GLU A 1 107 ? -9.968 -9.630 -7.196 1.00 84.19 107 GLU A N 1
ATOM 882 C CA . GLU A 1 107 ? -11.173 -10.263 -6.629 1.00 84.19 107 GLU A CA 1
ATOM 883 C C . GLU A 1 107 ? -11.760 -11.346 -7.551 1.00 84.19 107 GLU A C 1
ATOM 885 O O . GLU A 1 107 ? -12.158 -12.425 -7.103 1.00 84.19 107 GLU A O 1
ATOM 890 N N . VAL A 1 108 ? -11.721 -11.121 -8.869 1.00 80.44 108 VAL A N 1
ATOM 891 C CA . VAL A 1 108 ? -12.162 -12.117 -9.859 1.00 80.44 108 VAL A CA 1
ATOM 892 C C . VAL A 1 108 ? -11.293 -13.376 -9.799 1.00 80.44 108 VAL A C 1
ATOM 894 O O . VAL A 1 108 ? -11.811 -14.491 -9.858 1.00 80.44 108 VAL A O 1
ATOM 897 N N . ILE A 1 109 ? -9.977 -13.222 -9.647 1.00 82.88 109 ILE A N 1
ATOM 898 C CA . ILE A 1 109 ? -9.015 -14.333 -9.647 1.00 82.88 109 ILE A CA 1
ATOM 899 C C . ILE A 1 109 ? -9.095 -15.123 -8.339 1.00 82.88 109 ILE A C 1
ATOM 901 O O . ILE A 1 109 ? -9.095 -16.353 -8.360 1.00 82.88 109 ILE A O 1
ATOM 905 N N . LEU A 1 110 ? -9.218 -14.430 -7.206 1.00 85.56 110 LEU A N 1
ATOM 906 C CA . LEU A 1 110 ? -9.289 -15.043 -5.874 1.00 85.56 110 LEU A CA 1
ATOM 907 C C . LEU A 1 110 ? -10.568 -15.862 -5.650 1.00 85.56 110 LEU A C 1
ATOM 909 O O . LEU A 1 110 ? -10.602 -16.725 -4.767 1.00 85.56 110 LEU A O 1
ATOM 913 N N . SER A 1 111 ? -11.599 -15.645 -6.473 1.00 81.81 111 SER A N 1
ATOM 914 C CA . SER A 1 111 ? -12.808 -16.475 -6.484 1.00 81.81 111 SER A CA 1
ATOM 915 C C . SER A 1 111 ? -12.557 -17.914 -6.971 1.00 81.81 111 SER A C 1
ATOM 917 O O . SER A 1 111 ? -13.337 -18.820 -6.663 1.00 81.81 111 SER A O 1
ATOM 919 N N . ILE A 1 112 ? -11.446 -18.159 -7.679 1.00 80.31 112 ILE A N 1
ATOM 920 C CA . ILE A 1 112 ? -11.093 -19.461 -8.255 1.00 80.31 112 ILE A CA 1
ATOM 921 C C . ILE A 1 112 ? -10.298 -20.284 -7.227 1.00 80.31 112 ILE A C 1
ATOM 923 O O . ILE A 1 112 ? -9.270 -19.852 -6.711 1.00 80.31 112 ILE A O 1
ATOM 927 N N . ARG A 1 113 ? -10.770 -21.499 -6.915 1.00 76.69 113 ARG A N 1
ATOM 928 C CA . ARG A 1 113 ? -10.156 -22.404 -5.923 1.00 76.69 113 ARG A CA 1
ATOM 929 C C . ARG A 1 113 ? -9.412 -23.571 -6.593 1.00 76.69 113 ARG A C 1
ATOM 931 O O . ARG A 1 113 ? -9.901 -24.069 -7.606 1.00 76.69 113 ARG A O 1
ATOM 938 N N . PRO A 1 114 ? -8.310 -24.081 -5.996 1.00 78.81 114 PRO A N 1
ATOM 939 C CA . PRO A 1 114 ? -7.668 -23.650 -4.743 1.00 78.81 114 PRO A CA 1
ATOM 940 C C . PRO A 1 114 ? -6.726 -22.444 -4.923 1.00 78.81 114 PRO A C 1
ATOM 942 O O . PRO A 1 114 ? -6.135 -22.266 -5.981 1.00 78.81 114 PRO A O 1
ATOM 945 N N . VAL A 1 115 ? -6.548 -21.648 -3.861 1.00 82.81 115 VAL A N 1
ATOM 946 C CA . VAL A 1 115 ? -5.627 -20.494 -3.852 1.00 82.81 115 VAL A CA 1
ATOM 947 C C . VAL A 1 115 ? -4.347 -20.879 -3.110 1.00 82.81 115 VAL A C 1
ATOM 949 O O . VAL A 1 115 ? -4.413 -21.423 -2.010 1.00 82.81 115 VAL A O 1
ATOM 952 N N . ASN A 1 116 ? -3.188 -20.612 -3.714 1.00 88.50 116 ASN A N 1
ATOM 953 C CA . ASN A 1 116 ? -1.879 -20.856 -3.103 1.00 88.50 116 ASN A CA 1
ATOM 954 C C . ASN A 1 116 ? -1.597 -19.834 -1.980 1.00 88.50 116 ASN A C 1
ATOM 956 O O . ASN A 1 116 ? -1.966 -18.668 -2.102 1.00 88.50 116 ASN A O 1
ATOM 960 N N . ILE A 1 117 ? -0.897 -20.256 -0.921 1.00 89.88 117 ILE A N 1
ATOM 961 C CA . ILE A 1 117 ? -0.418 -19.405 0.184 1.00 89.88 117 ILE A CA 1
ATOM 962 C C . ILE A 1 117 ? 0.337 -18.171 -0.331 1.00 89.88 117 ILE A C 1
ATOM 964 O O . ILE A 1 117 ? 0.121 -17.077 0.179 1.00 89.88 117 ILE A O 1
ATOM 968 N N . GLN A 1 118 ? 1.156 -18.304 -1.379 1.00 91.31 118 GLN A N 1
ATOM 969 C CA . GLN A 1 118 ? 1.860 -17.153 -1.954 1.00 91.31 118 GLN A CA 1
ATOM 970 C C . GLN A 1 118 ? 0.885 -16.089 -2.473 1.00 91.31 118 GLN A C 1
ATOM 972 O O . GLN A 1 118 ? 1.063 -14.907 -2.214 1.00 91.31 118 GLN A O 1
ATOM 977 N N . ILE A 1 119 ? -0.174 -16.512 -3.167 1.00 91.75 119 ILE A N 1
ATOM 978 C CA . ILE A 1 119 ? -1.199 -15.606 -3.698 1.00 91.75 119 ILE A CA 1
ATOM 979 C C . ILE A 1 119 ? -1.958 -14.927 -2.550 1.00 91.75 119 ILE A C 1
ATOM 981 O O . ILE A 1 119 ? -2.253 -13.737 -2.626 1.00 91.75 119 IL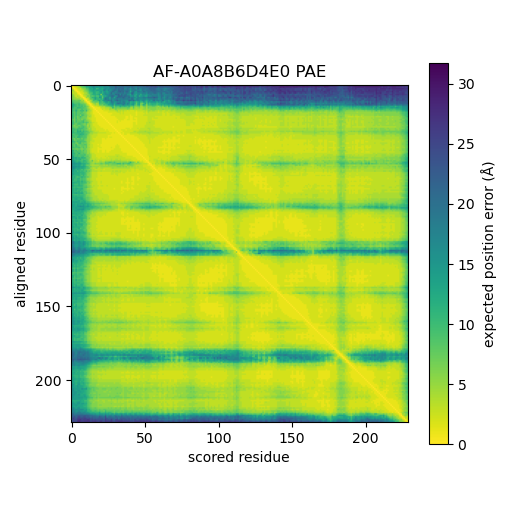E A O 1
ATOM 985 N N . ILE A 1 120 ? -2.241 -15.673 -1.478 1.00 92.19 120 ILE A N 1
ATOM 986 C CA . ILE A 1 120 ? -2.865 -15.143 -0.260 1.00 92.19 120 ILE A CA 1
ATOM 987 C C . ILE A 1 120 ? -1.997 -14.038 0.355 1.00 92.19 120 ILE A C 1
ATOM 989 O O . ILE A 1 120 ? -2.505 -12.952 0.635 1.00 92.19 120 ILE A O 1
ATOM 993 N N . ASN A 1 121 ? -0.698 -14.295 0.515 1.00 92.88 121 ASN A N 1
ATOM 994 C CA . ASN A 1 121 ? 0.243 -13.333 1.087 1.00 92.88 121 ASN A CA 1
ATOM 995 C C . ASN A 1 121 ? 0.398 -12.104 0.188 1.00 92.88 121 ASN A C 1
ATOM 997 O O . ASN A 1 121 ? 0.280 -10.983 0.668 1.00 92.88 121 ASN A O 1
ATOM 1001 N N . ASN A 1 122 ? 0.558 -12.305 -1.122 1.00 93.94 122 ASN A N 1
ATOM 1002 C CA . ASN A 1 122 ? 0.631 -11.226 -2.106 1.00 93.94 122 ASN A CA 1
ATOM 1003 C C . ASN A 1 122 ? -0.599 -10.313 -2.032 1.00 93.94 122 ASN A C 1
ATOM 1005 O O . ASN A 1 122 ? -0.483 -9.089 -2.010 1.00 93.94 122 ASN A O 1
ATOM 1009 N N . TYR A 1 123 ? -1.794 -10.896 -1.930 1.00 95.12 123 TYR A N 1
ATOM 1010 C CA . TYR A 1 123 ? -3.001 -10.097 -1.786 1.00 95.12 123 TYR A CA 1
ATOM 1011 C C . TYR A 1 123 ? -3.042 -9.328 -0.457 1.00 95.12 123 TYR A C 1
ATOM 1013 O O . TYR A 1 123 ? -3.404 -8.152 -0.440 1.00 95.12 123 TYR A O 1
ATOM 1021 N N . LYS A 1 124 ? -2.611 -9.950 0.650 1.00 94.56 124 LYS A N 1
ATOM 1022 C CA . LYS A 1 124 ? -2.479 -9.266 1.946 1.00 94.56 124 LYS A CA 1
ATOM 1023 C C . LYS A 1 124 ? -1.519 -8.074 1.854 1.00 94.56 124 LYS A C 1
ATOM 1025 O O . LYS A 1 124 ? -1.907 -6.983 2.264 1.00 94.56 124 LYS A O 1
ATOM 1030 N N . TYR A 1 125 ? -0.342 -8.234 1.246 1.00 94.56 125 TYR A N 1
ATOM 1031 C CA . TYR A 1 125 ? 0.620 -7.138 1.056 1.00 94.56 125 TYR A CA 1
ATOM 1032 C C . TYR A 1 125 ? 0.064 -5.998 0.195 1.00 94.56 125 TYR A C 1
ATOM 1034 O O . TYR A 1 125 ? 0.303 -4.823 0.486 1.00 94.56 125 TYR A O 1
ATOM 1042 N N . LEU A 1 126 ? -0.740 -6.309 -0.826 1.00 95.88 126 LEU A N 1
ATOM 1043 C CA . LEU A 1 126 ? -1.424 -5.290 -1.624 1.00 95.88 126 LEU A CA 1
ATOM 1044 C C . LEU A 1 126 ? -2.422 -4.477 -0.778 1.00 95.88 126 LEU A C 1
ATOM 1046 O O . LEU A 1 126 ? -2.441 -3.248 -0.856 1.00 95.88 126 LEU A O 1
ATOM 1050 N N . LEU A 1 127 ? -3.211 -5.138 0.078 1.00 96.62 127 LEU A N 1
ATOM 1051 C CA . LEU A 1 127 ? -4.128 -4.454 1.000 1.00 96.62 127 LEU A CA 1
ATOM 1052 C C . LEU A 1 127 ? -3.378 -3.634 2.063 1.00 96.62 127 LEU A C 1
ATOM 1054 O O . LEU A 1 127 ? -3.794 -2.523 2.385 1.00 96.62 127 LEU A O 1
ATOM 1058 N N . GLN A 1 128 ? -2.247 -4.124 2.572 1.00 95.50 128 GLN A N 1
ATOM 1059 C CA . GLN A 1 128 ? -1.389 -3.362 3.489 1.00 95.50 128 GLN A CA 1
ATOM 1060 C C . GLN A 1 128 ? -0.788 -2.123 2.806 1.00 95.50 128 GLN A C 1
ATOM 1062 O O . GLN A 1 128 ? -0.760 -1.042 3.394 1.00 95.50 128 GLN A O 1
ATOM 1067 N N . SER A 1 129 ? -0.429 -2.232 1.522 1.00 95.69 129 SER A N 1
ATOM 1068 C CA . SER A 1 129 ? 0.049 -1.102 0.712 1.00 95.69 129 SER A CA 1
ATOM 1069 C C . SER A 1 129 ? -0.994 0.020 0.615 1.00 95.69 129 SER A C 1
ATOM 1071 O O . SER A 1 129 ? -0.640 1.197 0.656 1.00 95.69 129 SER A O 1
ATOM 1073 N N . VAL A 1 130 ? -2.292 -0.308 0.582 1.00 97.31 130 VAL A N 1
ATOM 1074 C CA . VAL A 1 130 ? -3.374 0.692 0.683 1.00 97.31 130 VAL A CA 1
ATOM 1075 C C . VAL A 1 130 ? -3.344 1.420 2.030 1.00 97.31 130 VAL A C 1
ATOM 1077 O O . VAL A 1 130 ? -3.455 2.646 2.058 1.00 97.31 130 VAL A O 1
ATOM 1080 N N . ILE A 1 131 ? -3.156 0.700 3.140 1.00 97.00 131 ILE A N 1
ATOM 1081 C CA . ILE A 1 131 ? -3.080 1.304 4.481 1.00 97.00 131 ILE A CA 1
ATOM 1082 C C . ILE A 1 131 ? -1.895 2.271 4.578 1.00 97.00 131 ILE A C 1
ATOM 1084 O O . ILE A 1 131 ? -2.053 3.379 5.094 1.00 97.00 131 ILE A O 1
ATOM 1088 N N . HIS A 1 132 ? -0.737 1.901 4.028 1.00 95.31 132 HIS A N 1
ATOM 1089 C CA . HIS A 1 132 ? 0.432 2.778 3.953 1.00 95.31 132 HIS A CA 1
ATOM 1090 C C . HIS A 1 132 ? 0.150 4.063 3.175 1.00 95.31 132 HIS A C 1
ATOM 1092 O O . HIS A 1 132 ? 0.457 5.150 3.659 1.00 95.31 132 HIS A O 1
ATOM 1098 N N . ILE A 1 133 ? -0.502 3.961 2.015 1.00 96.88 133 ILE A N 1
ATOM 1099 C CA . ILE A 1 133 ? -0.860 5.129 1.205 1.00 96.88 133 ILE A CA 1
ATOM 1100 C C . ILE A 1 133 ? -1.833 6.061 1.944 1.00 96.88 133 ILE A C 1
ATOM 1102 O O . ILE A 1 133 ? -1.627 7.276 1.945 1.00 96.88 133 ILE A O 1
ATOM 1106 N N . ILE A 1 134 ? -2.843 5.520 2.637 1.00 96.81 134 ILE A N 1
ATOM 1107 C CA . ILE A 1 134 ? -3.735 6.328 3.490 1.00 96.81 134 ILE A CA 1
ATOM 1108 C C . ILE A 1 134 ? -2.935 7.006 4.609 1.00 96.81 134 ILE A C 1
ATOM 1110 O O . ILE A 1 134 ? -3.145 8.188 4.896 1.00 96.81 134 ILE A O 1
ATOM 1114 N N . ASN A 1 135 ? -1.986 6.287 5.212 1.00 95.06 135 ASN A N 1
ATOM 1115 C CA . ASN A 1 135 ? -1.145 6.837 6.268 1.00 95.06 135 ASN A CA 1
ATOM 1116 C C . ASN A 1 135 ? -0.208 7.940 5.766 1.00 95.06 135 ASN A C 1
ATOM 1118 O O . ASN A 1 135 ? 0.026 8.887 6.502 1.00 95.06 135 ASN A O 1
ATOM 1122 N N . VAL A 1 136 ? 0.302 7.858 4.536 1.00 95.00 136 VAL A N 1
ATOM 1123 C CA . VAL A 1 136 ? 1.083 8.942 3.917 1.00 95.00 136 VAL A CA 1
ATOM 1124 C C . VAL A 1 136 ? 0.190 10.145 3.647 1.00 95.00 136 VAL A C 1
ATOM 1126 O O . VAL A 1 136 ? 0.533 11.260 4.035 1.00 95.00 136 VAL A O 1
ATOM 1129 N N . PHE A 1 137 ? -0.974 9.930 3.024 1.00 96.00 137 PHE A N 1
ATOM 1130 C CA . PHE A 1 137 ? -1.880 11.008 2.623 1.00 96.00 137 PHE A CA 1
ATOM 1131 C C . PHE A 1 137 ? -2.269 11.917 3.797 1.00 96.00 137 PHE A C 1
ATOM 1133 O O . PHE A 1 137 ? -2.393 13.132 3.628 1.00 96.00 137 PHE A O 1
ATOM 1140 N N . ARG A 1 138 ? -2.387 11.359 5.013 1.00 91.62 138 ARG A N 1
ATOM 1141 C CA . ARG A 1 138 ? -2.694 12.133 6.229 1.00 91.62 138 ARG A CA 1
ATOM 1142 C C . ARG A 1 138 ? -1.684 13.258 6.489 1.00 91.62 138 ARG A C 1
ATOM 1144 O O . ARG A 1 138 ? -2.091 14.308 6.985 1.00 91.62 138 ARG A O 1
ATOM 1151 N N . CYS A 1 139 ? -0.408 13.040 6.161 1.00 90.56 139 CYS A N 1
ATOM 1152 C CA . CYS A 1 139 ? 0.704 13.953 6.438 1.00 90.56 139 CYS A CA 1
ATOM 1153 C C . CYS A 1 139 ? 0.864 15.045 5.372 1.00 90.56 139 CYS A C 1
ATOM 1155 O O . CYS A 1 139 ? 1.664 15.963 5.547 1.00 90.56 139 CYS A O 1
ATOM 1157 N N . LEU A 1 140 ? 0.127 14.957 4.262 1.00 93.62 140 LEU A N 1
ATOM 1158 C CA . LEU A 1 140 ? 0.299 15.864 3.133 1.00 93.62 140 LEU A CA 1
ATOM 1159 C C . LEU A 1 140 ? -0.560 17.117 3.274 1.00 93.62 140 LEU A C 1
ATOM 1161 O O . LEU A 1 140 ? -1.716 17.062 3.699 1.00 93.62 140 LEU A O 1
ATOM 1165 N N . GLU A 1 141 ? -0.003 18.245 2.843 1.00 92.75 141 GLU A N 1
ATOM 1166 C CA . GLU A 1 141 ? -0.796 19.433 2.537 1.00 92.75 141 GLU A CA 1
ATOM 1167 C C . GLU A 1 141 ? -1.545 19.183 1.232 1.00 92.75 141 GLU A C 1
ATOM 1169 O O . GLU A 1 141 ? -0.965 18.704 0.256 1.00 92.75 141 GLU A O 1
ATOM 1174 N N . ARG A 1 142 ? -2.839 19.484 1.235 1.00 94.56 142 ARG A N 1
ATOM 1175 C CA . ARG A 1 142 ? -3.744 19.169 0.134 1.00 94.56 142 ARG A CA 1
ATOM 1176 C C . ARG A 1 142 ? -4.849 20.197 0.042 1.00 94.56 142 ARG A C 1
ATOM 1178 O O . ARG A 1 142 ? -5.276 20.745 1.064 1.00 94.56 142 ARG A O 1
ATOM 1185 N N . ASP A 1 143 ? -5.304 20.450 -1.172 1.00 96.31 143 ASP A N 1
ATOM 1186 C CA . ASP A 1 143 ? -6.478 21.283 -1.385 1.00 96.31 143 ASP A CA 1
ATOM 1187 C C . ASP A 1 143 ? -7.788 20.474 -1.207 1.00 96.31 143 ASP A C 1
ATOM 1189 O O . ASP A 1 143 ? -7.772 19.238 -1.127 1.00 96.31 143 ASP A O 1
ATOM 1193 N N . PRO A 1 144 ? -8.955 21.140 -1.105 1.00 96.94 144 PRO A N 1
ATOM 1194 C CA . PRO A 1 144 ? -10.229 20.444 -0.935 1.00 96.94 144 PRO A CA 1
ATOM 1195 C C . PRO A 1 144 ? -10.603 19.511 -2.095 1.00 96.94 144 PRO A C 1
ATOM 1197 O O . PRO A 1 144 ? -11.350 18.556 -1.887 1.00 96.94 144 PRO A O 1
ATOM 1200 N N . TYR A 1 145 ? -10.133 19.782 -3.315 1.00 96.31 145 TYR A N 1
ATOM 1201 C CA . TYR A 1 145 ? -10.383 18.926 -4.472 1.00 96.31 145 TYR A CA 1
ATOM 1202 C C . TYR A 1 145 ? -9.575 17.629 -4.356 1.00 96.31 145 TYR A C 1
ATOM 1204 O O . TYR A 1 145 ? -10.165 16.552 -4.430 1.00 96.31 145 TYR A O 1
ATOM 1212 N N . GLU A 1 146 ? -8.276 17.726 -4.066 1.00 97.25 146 GLU A N 1
ATOM 1213 C CA . GLU A 1 146 ? -7.399 16.575 -3.820 1.00 97.25 146 GLU A CA 1
ATOM 1214 C C . GLU A 1 146 ? -7.920 15.707 -2.666 1.00 97.25 146 GLU A C 1
ATOM 1216 O O . GLU A 1 146 ? -7.959 14.478 -2.766 1.00 97.25 146 GLU A O 1
ATOM 1221 N N . GLN A 1 147 ? -8.389 16.335 -1.580 1.00 96.50 147 GLN A N 1
ATOM 1222 C CA . GLN A 1 147 ? -9.011 15.616 -0.468 1.00 96.50 147 GLN A CA 1
ATOM 1223 C C . GLN A 1 147 ? -10.264 14.854 -0.906 1.00 96.50 147 GLN A C 1
ATOM 1225 O O . GLN A 1 147 ? -10.392 13.665 -0.615 1.00 96.50 147 GLN A O 1
ATOM 1230 N N . ASN A 1 148 ? -11.177 15.508 -1.623 1.00 97.56 148 ASN A N 1
ATOM 1231 C CA . ASN A 1 148 ? -12.403 14.863 -2.088 1.00 97.56 148 ASN A CA 1
ATOM 1232 C C . ASN A 1 148 ? -12.122 13.727 -3.080 1.00 97.56 148 ASN A C 1
ATOM 1234 O O . ASN A 1 148 ? -12.784 12.690 -3.023 1.00 97.56 148 ASN A O 1
ATOM 1238 N N . GLU A 1 149 ? -11.145 13.899 -3.972 1.00 98.25 149 GLU A N 1
ATOM 1239 C CA . GLU A 1 149 ? -10.739 12.870 -4.929 1.00 98.25 149 GLU A CA 1
ATOM 1240 C C . GLU A 1 149 ? -10.177 11.638 -4.213 1.00 98.25 149 GLU A C 1
ATOM 1242 O O . GLU A 1 149 ? -10.626 10.519 -4.472 1.00 98.25 149 GLU A O 1
ATOM 1247 N N . PHE A 1 150 ? -9.284 11.836 -3.239 1.00 98.38 150 PHE A N 1
ATOM 1248 C CA . PHE A 1 150 ? -8.745 10.744 -2.432 1.00 98.38 150 PHE A CA 1
ATOM 1249 C C . PHE A 1 150 ? -9.845 9.994 -1.668 1.00 98.38 150 PHE A C 1
ATOM 1251 O O . PHE A 1 150 ? -9.953 8.771 -1.765 1.00 98.38 150 PHE A O 1
ATOM 1258 N N . PHE A 1 151 ? -10.713 10.718 -0.953 1.00 98.06 151 PHE A N 1
ATOM 1259 C CA . PHE A 1 151 ? -11.809 10.115 -0.184 1.00 98.06 151 PHE A CA 1
ATOM 1260 C C . PHE A 1 151 ? -12.799 9.361 -1.071 1.00 98.06 151 PHE A C 1
ATOM 1262 O O . PHE A 1 151 ? -13.286 8.300 -0.684 1.00 98.06 151 PHE A O 1
ATOM 1269 N N . LYS A 1 152 ? -13.065 9.856 -2.285 1.00 98.38 152 LYS A N 1
ATOM 1270 C CA . LYS A 1 152 ? -13.886 9.138 -3.264 1.00 98.38 152 LYS A CA 1
ATOM 1271 C C . LYS A 1 152 ? -13.272 7.778 -3.611 1.00 98.38 152 LYS A C 1
ATOM 1273 O O . LYS A 1 152 ? -13.998 6.785 -3.618 1.00 98.38 152 LYS A O 1
ATOM 1278 N N . ILE A 1 153 ? -11.960 7.720 -3.849 1.00 98.56 153 ILE A N 1
ATOM 1279 C CA . ILE A 1 153 ? -11.248 6.470 -4.160 1.00 98.56 153 ILE A CA 1
ATOM 1280 C C . ILE A 1 153 ? -11.290 5.506 -2.966 1.00 98.56 153 ILE A C 1
ATOM 1282 O O . ILE A 1 153 ? -11.598 4.328 -3.151 1.00 98.56 153 ILE A O 1
ATOM 1286 N N . ILE A 1 154 ? -11.045 5.988 -1.742 1.00 98.31 154 ILE A N 1
ATOM 1287 C CA . ILE A 1 154 ? -11.119 5.142 -0.537 1.00 98.31 154 ILE A CA 1
ATOM 1288 C C . ILE A 1 154 ? -12.539 4.623 -0.306 1.00 98.31 154 ILE A C 1
ATOM 1290 O O . ILE A 1 154 ? -12.727 3.451 0.006 1.00 98.31 154 ILE A O 1
ATOM 1294 N N . HIS A 1 155 ? -13.557 5.450 -0.514 1.00 98.12 155 HIS A N 1
ATOM 1295 C CA . HIS A 1 155 ? -14.946 5.021 -0.404 1.00 98.12 155 HIS A CA 1
ATOM 1296 C C . HIS A 1 155 ? -15.332 3.988 -1.483 1.00 98.12 155 HIS A C 1
ATOM 1298 O O . HIS A 1 155 ? -16.073 3.047 -1.196 1.00 98.12 155 HIS A O 1
ATOM 1304 N N . GLU A 1 156 ? -14.806 4.099 -2.708 1.00 97.81 156 GLU A N 1
ATOM 1305 C CA . GLU A 1 156 ? -14.938 3.047 -3.728 1.00 97.81 156 GLU A CA 1
ATOM 1306 C C . GLU A 1 156 ? -14.257 1.740 -3.287 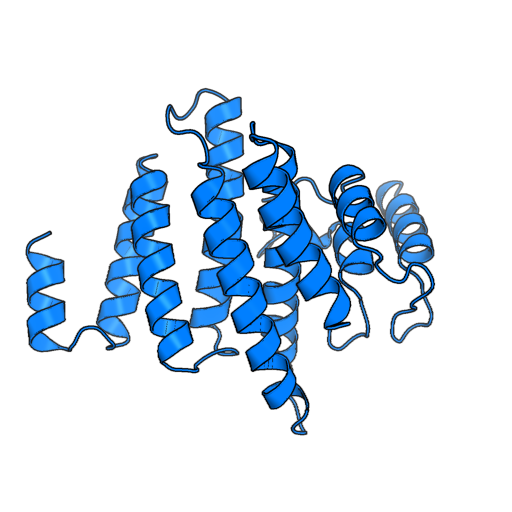1.00 97.81 156 GLU A C 1
ATOM 1308 O O . GLU A 1 156 ? -14.883 0.685 -3.375 1.00 97.81 156 GLU A O 1
ATOM 1313 N N . LEU A 1 157 ? -13.032 1.808 -2.748 1.00 96.88 157 LEU A N 1
ATOM 1314 C CA . LEU A 1 157 ? -12.306 0.661 -2.178 1.00 96.88 157 LEU A CA 1
ATOM 1315 C C . LEU A 1 157 ? -13.089 -0.021 -1.049 1.00 96.88 157 LEU A C 1
ATOM 1317 O O . LEU A 1 157 ? -13.264 -1.236 -1.063 1.00 96.88 157 LEU A O 1
ATOM 1321 N N . VAL A 1 158 ? -13.606 0.753 -0.092 1.00 97.12 158 VAL A N 1
ATOM 1322 C CA . VAL A 1 158 ? -14.402 0.237 1.033 1.00 97.12 158 VAL A CA 1
ATOM 1323 C C . VAL A 1 158 ? -15.643 -0.508 0.535 1.00 97.12 158 VAL A C 1
ATOM 1325 O O . VAL A 1 158 ? -15.989 -1.563 1.068 1.00 97.12 158 VAL A O 1
ATOM 1328 N N . ARG A 1 159 ? -16.286 -0.015 -0.530 1.00 96.31 159 ARG A N 1
ATOM 1329 C CA . ARG A 1 159 ? -17.456 -0.666 -1.142 1.00 96.31 159 ARG A CA 1
ATOM 1330 C C . ARG A 1 159 ? -17.144 -1.983 -1.846 1.00 96.31 159 ARG A C 1
ATOM 1332 O O . ARG A 1 159 ? -18.066 -2.779 -2.012 1.00 96.31 159 ARG A O 1
ATOM 1339 N N . LEU A 1 160 ? -15.888 -2.237 -2.225 1.00 94.31 160 LEU A N 1
ATOM 1340 C CA . LEU A 1 160 ? -15.477 -3.553 -2.726 1.00 94.31 160 LEU A CA 1
ATOM 1341 C C . LEU A 1 160 ? -15.559 -4.629 -1.636 1.00 94.31 160 LEU A C 1
ATOM 1343 O O . LEU A 1 160 ? -15.635 -5.809 -1.960 1.00 94.31 160 LEU A O 1
ATOM 1347 N N . ASN A 1 161 ? -15.594 -4.227 -0.357 1.00 93.19 161 ASN A N 1
ATOM 1348 C CA . ASN A 1 161 ? -15.714 -5.120 0.794 1.00 93.19 161 ASN A CA 1
ATOM 1349 C C . ASN A 1 161 ? -14.628 -6.214 0.821 1.00 93.19 161 ASN A C 1
ATOM 1351 O O . ASN A 1 161 ? -14.876 -7.362 1.194 1.00 93.19 161 ASN A O 1
ATOM 1355 N N . THR A 1 162 ? -13.424 -5.833 0.396 1.00 92.56 162 THR A N 1
ATOM 1356 C CA . THR A 1 162 ? -12.254 -6.702 0.265 1.00 92.56 162 THR A CA 1
ATOM 1357 C C . THR A 1 162 ? -11.741 -7.120 1.638 1.00 92.56 162 THR A C 1
ATOM 1359 O O . THR A 1 162 ? -11.652 -6.293 2.554 1.00 92.56 162 THR A O 1
ATOM 1362 N N . THR A 1 163 ? -11.344 -8.381 1.774 1.00 94.69 163 THR A N 1
ATOM 1363 C CA . THR A 1 163 ? -10.726 -8.911 2.996 1.00 94.69 163 THR A CA 1
ATOM 1364 C C . THR A 1 163 ? -9.509 -9.754 2.658 1.00 94.69 163 THR A C 1
ATOM 1366 O O . THR A 1 163 ? -9.450 -10.357 1.587 1.00 94.69 163 THR A O 1
ATOM 1369 N N . THR A 1 164 ? -8.567 -9.876 3.593 1.00 94.44 164 THR A N 1
ATOM 1370 C CA . THR A 1 164 ? -7.513 -10.893 3.484 1.00 94.44 164 THR A CA 1
ATOM 1371 C C . THR A 1 164 ? -8.124 -12.294 3.457 1.00 94.44 164 THR A C 1
ATOM 1373 O O . THR A 1 164 ? -9.325 -12.492 3.690 1.00 94.44 164 THR A O 1
ATOM 1376 N N . TYR A 1 165 ? -7.289 -13.305 3.204 1.00 91.81 165 TYR A N 1
ATOM 1377 C CA . TYR A 1 165 ? -7.745 -14.684 3.310 1.00 91.81 165 TYR A CA 1
ATOM 1378 C C . TYR A 1 165 ? -8.322 -14.986 4.691 1.00 91.81 165 TYR A C 1
ATOM 1380 O O . TYR A 1 165 ? -9.289 -15.734 4.746 1.00 91.81 165 TYR A O 1
ATOM 1388 N N . ASP A 1 166 ? -7.806 -14.388 5.767 1.00 92.19 166 ASP A N 1
ATOM 1389 C CA . ASP A 1 166 ? -8.261 -14.607 7.146 1.00 92.19 166 ASP A CA 1
ATOM 1390 C C . ASP A 1 166 ? -9.496 -13.779 7.527 1.00 92.19 166 ASP A C 1
ATOM 1392 O O . ASP A 1 166 ? -9.959 -13.826 8.661 1.00 92.19 166 ASP A O 1
ATOM 1396 N N . GLY A 1 167 ? -10.099 -13.076 6.565 1.00 94.38 167 GLY A N 1
ATOM 1397 C CA . GLY A 1 167 ? -11.292 -12.259 6.788 1.00 94.38 167 GLY A CA 1
ATOM 1398 C C . GLY A 1 167 ? -10.991 -10.877 7.373 1.00 94.38 167 GLY A C 1
ATOM 1399 O O . GLY A 1 167 ? -11.923 -10.124 7.650 1.00 94.38 167 GLY A O 1
ATOM 1400 N N . GLU A 1 168 ? -9.716 -10.512 7.517 1.00 96.31 168 GLU A N 1
ATOM 1401 C CA . GLU A 1 168 ? -9.303 -9.199 8.009 1.00 96.31 168 GLU A CA 1
ATOM 1402 C C . GLU A 1 168 ? -9.704 -8.126 6.985 1.00 96.31 168 GLU A C 1
ATOM 1404 O O . GLU A 1 168 ? -9.304 -8.165 5.819 1.00 96.31 168 GLU A O 1
ATOM 1409 N N . SER A 1 169 ? -10.514 -7.158 7.407 1.00 97.12 169 SER A N 1
ATOM 1410 C CA . SER A 1 169 ? -10.834 -5.974 6.597 1.00 97.12 169 SER A CA 1
ATOM 1411 C C . SER A 1 169 ? -9.703 -4.939 6.637 1.00 97.12 169 SER A C 1
ATOM 1413 O O . SER A 1 169 ? -8.822 -5.006 7.494 1.00 97.12 169 SER A O 1
ATOM 1415 N N . LEU A 1 170 ? -9.772 -3.906 5.788 1.00 97.31 170 LEU A N 1
ATOM 1416 C CA . LEU A 1 170 ? -8.854 -2.756 5.868 1.00 97.31 170 LEU A CA 1
ATOM 1417 C C . LEU A 1 170 ? -8.817 -2.123 7.272 1.00 97.31 170 LEU A C 1
ATOM 1419 O O . LEU A 1 170 ? -7.775 -1.634 7.696 1.00 97.31 170 LEU A O 1
ATOM 1423 N N . LEU A 1 171 ? -9.927 -2.175 8.022 1.00 97.44 171 LEU A N 1
ATOM 1424 C CA . LEU A 1 171 ? -9.972 -1.676 9.398 1.00 97.44 171 LEU A CA 1
ATOM 1425 C C . LEU A 1 171 ? -9.153 -2.546 10.364 1.00 97.44 171 LEU A C 1
ATOM 1427 O O . LEU A 1 171 ? -8.538 -2.000 11.272 1.00 97.44 171 LEU A O 1
ATOM 1431 N N . HIS A 1 172 ? -9.114 -3.869 10.160 1.00 97.44 172 HIS A N 1
ATOM 1432 C CA . HIS A 1 172 ? -8.253 -4.769 10.938 1.00 97.44 172 HIS A CA 1
ATOM 1433 C C . HIS A 1 172 ? -6.780 -4.479 10.640 1.00 97.44 172 HIS A C 1
ATOM 1435 O O . HIS A 1 172 ? -5.988 -4.307 11.561 1.00 97.44 172 HIS A O 1
ATOM 1441 N N . LEU A 1 173 ? -6.430 -4.323 9.359 1.00 96.31 173 LEU A N 1
ATOM 1442 C CA . LEU A 1 173 ? -5.060 -4.000 8.950 1.00 96.31 173 LEU A CA 1
ATOM 1443 C C . LEU A 1 173 ? -4.596 -2.639 9.498 1.00 96.31 173 LEU A C 1
ATOM 1445 O O . LEU A 1 173 ? -3.453 -2.509 9.922 1.00 96.31 173 LEU A O 1
ATOM 1449 N N . ALA A 1 174 ? -5.482 -1.639 9.560 1.00 96.19 174 ALA A N 1
ATOM 1450 C CA . ALA A 1 174 ? -5.173 -0.312 10.102 1.00 96.19 174 ALA A CA 1
ATOM 1451 C C . ALA A 1 174 ? -4.852 -0.297 11.611 1.00 96.19 174 ALA A C 1
ATOM 1453 O O . ALA A 1 174 ? -4.235 0.658 12.092 1.00 96.19 174 ALA A O 1
ATOM 1454 N N . VAL A 1 175 ? -5.283 -1.322 12.356 1.00 95.56 175 VAL A N 1
ATOM 1455 C CA . VAL A 1 175 ? -5.029 -1.459 13.800 1.00 95.56 175 VAL A CA 1
ATOM 1456 C C . VAL A 1 175 ? -3.989 -2.523 14.141 1.00 95.56 175 VAL A C 1
ATOM 1458 O O . VAL A 1 175 ? -3.633 -2.644 15.310 1.00 95.56 175 VAL A O 1
ATOM 1461 N N . ASP A 1 176 ? -3.508 -3.280 13.154 1.00 93.62 176 ASP A N 1
ATOM 1462 C CA . ASP A 1 176 ? -2.472 -4.296 13.330 1.00 93.62 176 ASP A CA 1
ATOM 1463 C C . ASP A 1 176 ? -1.072 -3.658 13.236 1.00 93.62 176 ASP A C 1
ATOM 1465 O O . ASP A 1 176 ? -0.710 -3.147 12.171 1.00 93.62 176 ASP A O 1
ATOM 1469 N N . PRO A 1 177 ? -0.253 -3.690 14.308 1.00 89.88 177 PRO A N 1
ATOM 1470 C CA . PRO A 1 177 ? 1.123 -3.196 14.271 1.00 89.88 177 PRO A CA 1
ATOM 1471 C C . PRO A 1 177 ? 1.996 -3.858 13.198 1.00 89.88 177 PRO A C 1
ATOM 1473 O O . PRO A 1 177 ? 2.900 -3.208 12.676 1.00 89.88 177 PRO A O 1
ATOM 1476 N N . GLN A 1 178 ? 1.713 -5.113 12.828 1.00 88.31 178 GLN A N 1
ATOM 1477 C CA . GLN A 1 178 ? 2.443 -5.827 11.773 1.00 88.31 178 GLN A CA 1
ATOM 1478 C C . GLN A 1 178 ? 2.166 -5.265 10.378 1.00 88.31 178 GLN A C 1
ATOM 1480 O O . GLN A 1 178 ? 2.911 -5.528 9.443 1.00 88.31 178 GLN A O 1
ATOM 1485 N N . THR A 1 179 ? 1.119 -4.455 10.211 1.00 90.00 179 THR A N 1
ATOM 1486 C CA . THR A 1 179 ? 0.922 -3.711 8.964 1.00 90.00 179 THR A CA 1
ATOM 1487 C C . THR A 1 179 ? 1.916 -2.560 8.839 1.00 90.00 179 THR A C 1
ATOM 1489 O O . THR A 1 179 ? 2.140 -2.093 7.737 1.00 90.00 179 THR A O 1
ATOM 1492 N N . GLY A 1 180 ? 2.533 -2.082 9.926 1.00 84.38 180 GLY A N 1
ATOM 1493 C CA . GLY A 1 180 ? 3.571 -1.043 9.871 1.00 84.38 180 GLY A CA 1
ATOM 1494 C C . GLY A 1 180 ? 4.937 -1.539 9.383 1.00 84.38 180 GLY A C 1
ATOM 1495 O O . GLY A 1 180 ? 5.817 -0.713 9.112 1.00 84.38 180 GLY A O 1
ATOM 1496 N N . THR A 1 181 ? 5.117 -2.857 9.276 1.00 80.19 181 THR A N 1
ATOM 1497 C CA . THR A 1 181 ? 6.379 -3.516 8.939 1.00 80.19 181 THR A CA 1
ATOM 1498 C C . THR A 1 181 ? 6.300 -4.224 7.586 1.00 80.19 181 THR A C 1
ATOM 1500 O O . THR A 1 181 ? 5.290 -4.823 7.228 1.00 80.19 181 THR A O 1
ATOM 1503 N N . VAL A 1 182 ? 7.395 -4.173 6.827 1.00 68.56 182 VAL A N 1
ATOM 1504 C CA . VAL A 1 182 ? 7.612 -5.008 5.635 1.00 68.56 182 VAL A CA 1
ATOM 1505 C C . VAL A 1 182 ? 8.987 -5.649 5.796 1.00 68.56 182 VAL A C 1
ATOM 1507 O O . VAL A 1 182 ? 9.962 -4.930 6.005 1.00 68.56 182 VAL A O 1
ATOM 1510 N N . ASP A 1 183 ? 9.061 -6.982 5.767 1.00 64.06 183 ASP A N 1
ATOM 1511 C CA . ASP A 1 183 ? 10.296 -7.756 5.998 1.00 64.06 183 ASP A CA 1
ATOM 1512 C C . ASP A 1 183 ? 11.103 -7.259 7.218 1.00 64.06 183 ASP A C 1
ATOM 1514 O O . ASP A 1 183 ? 12.287 -6.937 7.127 1.00 64.06 183 ASP A O 1
ATOM 1518 N N . ASP A 1 184 ? 10.422 -7.123 8.362 1.00 58.59 184 ASP A N 1
ATOM 1519 C CA . ASP A 1 184 ? 10.963 -6.641 9.646 1.00 58.59 184 ASP A CA 1
ATOM 1520 C C . ASP A 1 184 ? 11.494 -5.194 9.656 1.00 58.59 184 ASP A C 1
ATOM 1522 O O . ASP A 1 184 ? 12.000 -4.715 10.674 1.00 58.59 184 ASP A O 1
ATOM 1526 N N . THR A 1 185 ? 11.326 -4.451 8.562 1.00 63.94 185 THR A N 1
ATOM 1527 C CA . THR A 1 185 ? 11.681 -3.032 8.482 1.00 63.94 185 THR A CA 1
ATOM 1528 C C . THR A 1 185 ? 10.438 -2.171 8.706 1.00 63.94 185 THR A C 1
ATOM 1530 O O . THR A 1 185 ? 9.388 -2.391 8.102 1.00 63.94 185 THR A O 1
ATOM 1533 N N . TYR A 1 186 ? 10.534 -1.203 9.620 1.00 59.59 186 TYR A N 1
ATOM 1534 C CA . TYR A 1 186 ? 9.428 -0.312 9.974 1.00 59.59 186 TYR A CA 1
ATOM 1535 C C . TYR A 1 186 ? 9.324 0.838 8.972 1.00 59.59 186 TYR A C 1
ATOM 1537 O O . TYR A 1 186 ? 10.208 1.692 8.921 1.00 59.59 186 TYR A O 1
ATOM 1545 N N . PHE A 1 187 ? 8.235 0.878 8.204 1.00 69.62 187 PHE A N 1
ATOM 1546 C CA . PHE A 1 187 ? 8.043 1.889 7.157 1.00 69.62 187 PHE A CA 1
ATOM 1547 C C . PHE A 1 187 ? 6.963 2.906 7.499 1.00 69.62 187 PHE A C 1
ATOM 1549 O O . PHE A 1 187 ? 6.992 4.026 7.005 1.00 69.62 187 PHE A O 1
ATOM 1556 N N . SER A 1 188 ? 5.997 2.553 8.345 1.00 76.56 188 SER A N 1
ATOM 1557 C CA . SER A 1 188 ? 4.805 3.374 8.524 1.00 76.56 188 SER A CA 1
ATOM 1558 C C . SER A 1 188 ? 4.327 3.352 9.965 1.00 76.56 188 SER A C 1
ATOM 1560 O O . SER A 1 188 ? 4.217 2.295 10.576 1.00 76.56 188 SER A O 1
ATOM 1562 N N . GLN A 1 189 ? 3.969 4.532 10.478 1.00 82.56 189 GLN A N 1
ATOM 1563 C CA . GLN A 1 189 ? 3.353 4.695 11.794 1.00 82.56 189 GLN A CA 1
ATOM 1564 C C . GLN A 1 189 ? 1.953 4.074 11.819 1.00 82.56 189 GLN A C 1
ATOM 1566 O O . GLN A 1 189 ? 0.973 4.768 11.560 1.00 82.56 189 GLN A O 1
ATOM 1571 N N . ILE A 1 190 ? 1.879 2.765 12.054 1.00 87.75 190 ILE A N 1
ATOM 1572 C CA . ILE A 1 190 ? 0.660 1.966 12.211 1.00 87.75 190 ILE A CA 1
ATOM 1573 C C . ILE A 1 190 ? 0.817 1.169 13.515 1.00 87.75 190 ILE A C 1
ATOM 1575 O O . ILE A 1 190 ? 1.911 0.653 13.760 1.00 87.75 190 ILE A O 1
ATOM 1579 N N . PRO A 1 191 ? -0.214 1.075 14.374 1.00 91.38 191 PRO A N 1
ATOM 1580 C CA . PRO A 1 191 ? -1.592 1.572 14.223 1.00 91.38 191 PRO A CA 1
ATOM 1581 C C . PRO A 1 191 ? -1.720 3.101 14.130 1.00 91.38 191 PRO A C 1
ATOM 1583 O O . PRO A 1 191 ? -0.944 3.828 14.746 1.00 91.38 191 PRO A O 1
ATOM 1586 N N . SER A 1 192 ? -2.709 3.600 13.378 1.00 90.62 192 SER A N 1
ATOM 1587 C CA . SER A 1 192 ? -2.925 5.046 13.179 1.00 90.62 192 SER A CA 1
ATOM 1588 C C . SER A 1 192 ? -4.393 5.437 13.326 1.00 90.62 192 SER A C 1
ATOM 1590 O O . SER A 1 192 ? -5.246 5.019 12.540 1.00 90.62 192 SER A O 1
ATOM 1592 N N . LEU A 1 193 ? -4.688 6.295 14.311 1.00 92.81 193 LEU A N 1
ATOM 1593 C CA . LEU A 1 193 ? -6.043 6.808 14.549 1.00 92.81 193 LEU A CA 1
ATOM 1594 C C . LEU A 1 193 ? -6.584 7.576 13.336 1.00 92.81 193 LEU A C 1
ATOM 1596 O O . LEU A 1 193 ? -7.769 7.487 13.030 1.00 92.81 193 LEU A O 1
ATOM 1600 N N . GLU A 1 194 ? -5.727 8.318 12.638 1.00 93.62 194 GLU A N 1
ATOM 1601 C CA . GLU A 1 194 ? -6.141 9.096 11.468 1.00 93.62 194 GLU A CA 1
ATOM 1602 C C . GLU A 1 194 ? -6.495 8.190 10.283 1.00 93.62 194 GLU A C 1
ATOM 1604 O O . GLU A 1 194 ? -7.490 8.437 9.607 1.00 93.62 194 GLU A O 1
ATOM 1609 N N . VAL A 1 195 ? -5.761 7.088 10.080 1.00 96.19 195 VAL A N 1
ATOM 1610 C CA . VAL A 1 195 ? -6.127 6.075 9.070 1.00 96.19 195 VAL A CA 1
ATOM 1611 C C . VAL A 1 195 ? -7.483 5.454 9.404 1.00 96.19 195 VAL A C 1
ATOM 1613 O O . VAL A 1 195 ? -8.343 5.338 8.531 1.00 96.19 195 VAL A O 1
ATOM 1616 N N . VAL A 1 196 ? -7.705 5.109 10.677 1.00 97.25 196 VAL A N 1
ATOM 1617 C CA . VAL A 1 196 ? -8.995 4.591 11.151 1.00 97.25 196 VAL A CA 1
ATOM 1618 C C . VAL A 1 196 ? -10.119 5.594 10.875 1.00 97.25 196 VAL A C 1
ATOM 1620 O O . VAL A 1 196 ? -11.137 5.206 10.308 1.00 97.25 196 VAL A O 1
ATOM 1623 N N . LYS A 1 197 ? -9.939 6.883 11.196 1.00 96.94 197 LYS A N 1
ATOM 1624 C CA . LYS A 1 197 ? -10.940 7.930 10.919 1.00 96.94 197 LYS A CA 1
ATOM 1625 C C . LYS A 1 197 ? -11.286 8.030 9.436 1.00 96.94 197 LYS A C 1
ATOM 1627 O O . LYS A 1 197 ? -12.468 8.040 9.113 1.00 96.94 197 LYS A O 1
ATOM 1632 N N . VAL A 1 198 ? -10.291 8.032 8.544 1.00 97.31 198 VAL A N 1
ATOM 1633 C CA . VAL A 1 198 ? -10.531 8.077 7.089 1.00 97.31 198 VAL A CA 1
ATOM 1634 C C . VAL A 1 198 ? -11.393 6.894 6.638 1.00 97.31 198 VAL A C 1
ATOM 1636 O O . VAL A 1 198 ? -12.362 7.081 5.902 1.00 97.31 198 VAL A O 1
ATOM 1639 N N . LEU A 1 199 ? -11.088 5.679 7.106 1.00 97.94 199 LEU A N 1
ATOM 1640 C CA . LEU A 1 199 ? -11.872 4.487 6.765 1.00 97.94 199 LEU A CA 1
ATOM 1641 C C . LEU A 1 199 ? -13.309 4.563 7.312 1.00 97.94 199 LEU A C 1
ATOM 1643 O O . LEU A 1 199 ? -14.249 4.184 6.610 1.00 97.94 199 LEU A O 1
ATOM 1647 N N . LEU A 1 200 ? -13.494 5.079 8.533 1.00 97.69 200 LEU A N 1
ATOM 1648 C CA . LEU A 1 200 ? -14.814 5.286 9.145 1.00 97.69 200 LEU A CA 1
ATOM 1649 C C . LEU A 1 200 ? -15.644 6.332 8.393 1.00 97.69 200 LEU A C 1
ATOM 1651 O O . LEU A 1 200 ? -16.819 6.096 8.119 1.00 97.69 200 LEU A O 1
ATOM 1655 N N . GLU A 1 201 ? -15.037 7.458 8.020 1.00 96.94 201 GLU A N 1
ATOM 1656 C CA . GLU A 1 201 ? -15.676 8.504 7.211 1.00 96.94 201 GLU A CA 1
ATOM 1657 C C . GLU A 1 201 ? -16.079 7.979 5.825 1.00 96.94 201 GLU A C 1
ATOM 1659 O O . GLU A 1 201 ? -17.107 8.380 5.281 1.00 96.94 201 GLU A O 1
ATOM 1664 N N . CYS A 1 202 ? -15.325 7.015 5.288 1.00 97.50 202 CYS A N 1
ATOM 1665 C CA . CYS A 1 202 ? -15.658 6.299 4.055 1.00 97.50 202 CYS A CA 1
ATOM 1666 C C . CYS A 1 202 ? -16.685 5.164 4.247 1.00 97.50 202 CYS A C 1
ATOM 1668 O O . CYS A 1 202 ? -17.007 4.467 3.284 1.00 97.50 202 CYS A O 1
ATOM 1670 N N . GLY A 1 203 ? -17.225 4.979 5.456 1.00 96.69 203 GLY A N 1
ATOM 1671 C CA . GLY A 1 203 ? -18.321 4.050 5.732 1.00 96.69 203 GLY A CA 1
ATOM 1672 C C . GLY A 1 203 ? -17.912 2.582 5.846 1.00 96.69 203 GLY A C 1
ATOM 1673 O O . GLY A 1 203 ? -18.719 1.710 5.522 1.00 96.69 203 GLY A O 1
ATOM 1674 N N . ILE A 1 204 ? -16.678 2.287 6.274 1.00 97.44 204 ILE A N 1
ATOM 1675 C CA . ILE A 1 204 ? -16.255 0.900 6.509 1.00 97.44 204 ILE A CA 1
ATOM 1676 C C . ILE A 1 204 ? -17.096 0.242 7.613 1.00 97.44 204 ILE A C 1
ATOM 1678 O O . ILE A 1 204 ? -17.416 0.865 8.627 1.00 97.44 204 ILE A O 1
ATOM 1682 N N . ASP A 1 205 ? -17.442 -1.033 7.431 1.00 96.69 205 ASP A N 1
ATOM 1683 C CA . ASP A 1 205 ? -18.178 -1.803 8.435 1.00 96.69 205 ASP A CA 1
ATOM 1684 C C . ASP A 1 205 ? -17.304 -2.061 9.672 1.00 96.69 205 ASP A C 1
ATOM 1686 O O . ASP A 1 205 ? -16.313 -2.794 9.619 1.00 96.69 205 ASP A O 1
ATOM 1690 N N . THR A 1 206 ? -17.687 -1.456 10.795 1.00 96.19 206 THR A N 1
ATOM 1691 C CA . THR A 1 206 ? -16.978 -1.552 12.077 1.00 96.19 206 THR A CA 1
ATOM 1692 C C . THR A 1 206 ? -17.247 -2.848 12.830 1.00 96.19 206 THR A C 1
ATOM 1694 O O . THR A 1 206 ? -16.466 -3.210 13.710 1.00 96.19 206 THR A O 1
ATOM 1697 N N . ASN A 1 207 ? -18.335 -3.546 12.497 1.00 95.38 207 ASN A N 1
ATOM 1698 C CA . ASN A 1 207 ? -18.765 -4.762 13.186 1.00 95.38 207 ASN A CA 1
ATOM 1699 C C . ASN A 1 207 ? -18.346 -6.036 12.453 1.00 95.38 207 ASN A C 1
ATOM 1701 O O . ASN A 1 207 ? -18.596 -7.136 12.947 1.00 95.38 207 ASN A O 1
ATOM 1705 N N . ARG A 1 208 ? -17.708 -5.904 11.287 1.00 95.94 208 ARG A N 1
ATOM 1706 C CA . ARG A 1 208 ? -17.131 -7.038 10.574 1.00 95.94 208 ARG A CA 1
ATOM 1707 C C . ARG A 1 208 ? -16.111 -7.737 11.465 1.00 95.94 208 ARG A C 1
ATOM 1709 O O . ARG A 1 208 ? -15.196 -7.092 11.974 1.00 95.94 208 ARG A O 1
ATOM 1716 N N . SER A 1 209 ? -16.267 -9.046 11.607 1.00 96.56 209 SER A N 1
ATOM 1717 C CA . SER A 1 209 ? -15.287 -9.910 12.248 1.00 96.56 209 SER A CA 1
ATOM 1718 C C . SER A 1 209 ? -14.419 -10.624 11.215 1.00 96.56 209 SER A C 1
ATOM 1720 O O . SER A 1 209 ? -14.898 -10.954 10.125 1.00 96.56 209 SER A O 1
ATOM 1722 N N . ASP A 1 210 ? -13.173 -10.901 11.579 1.00 95.62 210 ASP A N 1
ATOM 1723 C CA . ASP A 1 210 ? -12.316 -11.861 10.886 1.00 95.62 210 ASP A CA 1
ATOM 1724 C C . ASP A 1 210 ? -12.836 -13.311 11.043 1.00 95.62 210 ASP A C 1
ATOM 1726 O O . ASP A 1 210 ? -13.917 -13.562 11.596 1.00 95.62 210 ASP A O 1
ATOM 1730 N N . LYS A 1 211 ? -12.084 -14.294 10.532 1.00 95.44 211 LYS A N 1
ATOM 1731 C CA . LYS A 1 211 ? -12.430 -15.721 10.655 1.00 95.44 211 LYS A CA 1
ATOM 1732 C C . LYS A 1 211 ? -12.397 -16.257 12.088 1.00 95.44 211 LYS A C 1
ATOM 1734 O O . LYS A 1 211 ? -13.060 -17.262 12.344 1.00 95.44 211 LYS A O 1
ATOM 1739 N N . ASP A 1 212 ? -11.672 -15.604 12.991 1.00 94.50 212 ASP A N 1
ATOM 1740 C CA . ASP A 1 212 ? -11.620 -15.952 14.414 1.00 94.50 212 ASP A CA 1
ATOM 1741 C C . ASP A 1 212 ? -12.776 -15.308 15.204 1.00 94.50 212 ASP A C 1
ATOM 1743 O O . ASP A 1 212 ? -12.934 -15.548 16.403 1.00 94.50 212 ASP A O 1
ATOM 1747 N N . GLY A 1 213 ? -13.624 -14.514 14.540 1.00 94.81 213 GLY A N 1
ATOM 1748 C CA . GLY A 1 213 ? -14.748 -13.822 15.163 1.00 94.81 213 GLY A CA 1
ATOM 1749 C C . GLY A 1 213 ? -14.346 -12.536 15.887 1.00 94.81 213 GLY A C 1
ATOM 1750 O O . GLY A 1 213 ? -15.149 -11.993 16.650 1.00 94.81 213 GLY A O 1
ATOM 1751 N N . LEU A 1 214 ? -13.131 -12.028 15.662 1.00 96.19 214 LEU A N 1
ATOM 1752 C CA . LEU A 1 214 ? -12.647 -10.787 16.258 1.00 96.19 214 LEU A CA 1
ATOM 1753 C C . LEU A 1 214 ? -12.954 -9.610 15.337 1.00 96.19 214 LEU A C 1
ATOM 1755 O O . LEU A 1 214 ? -12.701 -9.663 14.141 1.00 96.19 214 LEU A O 1
ATOM 1759 N N . THR A 1 215 ? -13.509 -8.536 15.895 1.00 96.94 215 THR A N 1
ATOM 1760 C CA . THR A 1 215 ? -13.630 -7.255 15.190 1.00 96.94 215 THR A CA 1
ATOM 1761 C C . THR A 1 215 ? -12.324 -6.474 15.295 1.00 96.94 215 THR A C 1
ATOM 1763 O O . THR A 1 215 ? -11.537 -6.687 16.222 1.00 96.94 215 THR A O 1
ATOM 1766 N N . ALA A 1 216 ? -12.126 -5.480 14.426 1.00 95.88 216 ALA A N 1
ATOM 1767 C CA . ALA A 1 216 ? -10.949 -4.612 14.486 1.00 95.88 216 ALA A CA 1
ATOM 1768 C C . ALA A 1 216 ? -10.762 -3.960 15.873 1.00 95.88 216 ALA A C 1
ATOM 1770 O O . ALA A 1 216 ? -9.643 -3.855 16.372 1.00 95.88 216 ALA A O 1
ATOM 1771 N N . LEU A 1 217 ? -11.855 -3.592 16.554 1.00 95.19 217 LEU A N 1
ATOM 1772 C CA . LEU A 1 217 ? -11.784 -3.076 17.923 1.00 95.19 217 LEU A CA 1
ATOM 1773 C C . LEU A 1 217 ? -11.203 -4.117 18.894 1.00 95.19 217 LEU A C 1
ATOM 1775 O O . LEU A 1 217 ? -10.315 -3.788 19.679 1.00 95.19 217 LEU A O 1
ATOM 1779 N N . LEU A 1 218 ? -11.655 -5.372 18.826 1.00 95.56 218 LEU A N 1
ATOM 1780 C CA . LEU A 1 218 ? -11.126 -6.449 19.668 1.00 95.56 218 LEU A CA 1
ATOM 1781 C C . LEU A 1 218 ? -9.649 -6.737 19.360 1.00 95.56 218 LEU A C 1
ATOM 1783 O O . LEU A 1 218 ? -8.861 -6.914 20.292 1.00 95.56 218 LEU A O 1
ATOM 1787 N N . CYS A 1 219 ? -9.255 -6.712 18.084 1.00 93.81 219 CYS A N 1
ATOM 1788 C CA . CYS A 1 219 ? -7.854 -6.841 17.683 1.00 93.81 219 CYS A CA 1
ATOM 1789 C C . CYS A 1 219 ? -6.992 -5.715 18.273 1.00 93.81 219 CYS A C 1
ATOM 1791 O O . CYS A 1 219 ? -5.954 -5.999 18.865 1.00 93.81 219 CYS A O 1
ATOM 1793 N N . SER A 1 220 ? -7.453 -4.460 18.228 1.00 93.06 220 SER A N 1
ATOM 1794 C CA . SER A 1 220 ? -6.706 -3.327 18.798 1.00 93.06 220 SER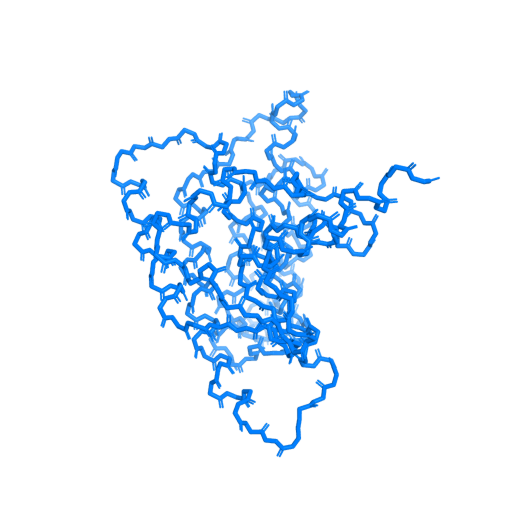 A CA 1
ATOM 1795 C C . SER A 1 220 ? -6.410 -3.485 20.300 1.00 93.06 220 SER A C 1
ATOM 1797 O O . SER A 1 220 ? -5.295 -3.206 20.738 1.00 93.06 220 SER A O 1
ATOM 1799 N N . ILE A 1 221 ? -7.363 -4.025 21.074 1.00 92.38 221 ILE A N 1
ATOM 1800 C CA . ILE A 1 221 ? -7.196 -4.309 22.511 1.00 92.38 221 ILE A CA 1
ATOM 1801 C C . ILE A 1 221 ? -6.204 -5.462 22.726 1.00 92.38 221 ILE A C 1
ATOM 1803 O O . ILE A 1 221 ? -5.358 -5.423 23.623 1.00 92.38 221 ILE A O 1
ATOM 1807 N N . LYS A 1 222 ? -6.282 -6.505 21.890 1.00 90.06 222 LYS A N 1
ATOM 1808 C CA . LYS A 1 222 ? -5.349 -7.638 21.929 1.00 90.06 222 LYS A CA 1
ATOM 1809 C C . LYS A 1 222 ? -3.908 -7.173 21.704 1.00 90.06 222 LYS A C 1
ATOM 1811 O O . LYS A 1 222 ? -3.029 -7.584 22.459 1.00 90.06 222 LYS A O 1
ATOM 1816 N N . TYR A 1 223 ? -3.676 -6.302 20.722 1.00 87.56 223 TYR A N 1
ATOM 1817 C CA . TYR A 1 223 ? -2.341 -5.781 20.422 1.00 87.56 223 TYR A CA 1
ATOM 1818 C C . TYR A 1 223 ? -1.813 -4.840 21.511 1.00 87.56 223 TYR A C 1
ATOM 1820 O O . TYR A 1 223 ? -0.638 -4.935 21.863 1.00 87.56 223 TYR A O 1
ATOM 1828 N N . SER A 1 224 ? -2.658 -3.994 22.117 1.00 80.69 224 SER A N 1
ATOM 1829 C CA . SER A 1 224 ? -2.207 -3.126 23.217 1.00 80.69 224 SER A CA 1
ATOM 1830 C C . SER A 1 224 ? -1.688 -3.925 24.415 1.00 80.69 224 SER A C 1
ATOM 1832 O O . SER A 1 224 ? -0.659 -3.579 24.978 1.00 80.69 224 SER A O 1
ATOM 1834 N N . HIS A 1 225 ? -2.329 -5.048 24.756 1.00 73.00 225 HIS A N 1
ATOM 1835 C CA . HIS A 1 225 ? -1.883 -5.902 25.865 1.00 73.00 225 HIS A CA 1
ATOM 1836 C C . HIS A 1 225 ? -0.634 -6.740 25.561 1.00 73.00 225 HIS A C 1
ATOM 1838 O O . HIS A 1 225 ? -0.007 -7.256 26.487 1.00 73.00 225 HIS A O 1
ATOM 1844 N N . GLN A 1 226 ? -0.291 -6.926 24.284 1.00 64.50 226 GLN A N 1
ATOM 1845 C CA . GLN A 1 226 ? 0.932 -7.622 23.879 1.00 64.50 226 GLN A CA 1
ATOM 1846 C C . GLN A 1 226 ? 2.163 -6.716 23.963 1.00 64.50 226 GLN A C 1
ATOM 1848 O O . GLN A 1 226 ? 3.237 -7.221 24.262 1.00 64.50 226 GLN A O 1
ATOM 1853 N N . ASN A 1 227 ? 1.998 -5.403 23.777 1.00 58.12 227 ASN A N 1
ATOM 1854 C CA . ASN A 1 227 ? 3.087 -4.426 23.883 1.00 58.12 227 ASN A CA 1
ATOM 1855 C C . ASN A 1 227 ? 3.476 -4.077 25.336 1.00 58.12 227 ASN A C 1
ATOM 1857 O O . ASN A 1 227 ? 4.524 -3.474 25.549 1.00 58.12 227 ASN A O 1
ATOM 1861 N N . ASP A 1 228 ? 2.660 -4.460 26.324 1.00 50.41 228 ASP A N 1
ATOM 1862 C CA . ASP A 1 228 ? 2.901 -4.219 27.759 1.00 50.41 228 ASP A CA 1
ATOM 1863 C C . ASP A 1 228 ? 3.681 -5.361 28.462 1.00 50.41 228 ASP A C 1
ATOM 1865 O O . ASP A 1 228 ? 3.811 -5.359 29.690 1.00 50.41 228 ASP A O 1
ATOM 1869 N N . LYS A 1 229 ? 4.172 -6.363 27.718 1.00 39.09 229 LYS A N 1
ATOM 1870 C CA . LYS A 1 229 ? 4.960 -7.500 28.233 1.00 39.09 229 LYS A CA 1
ATOM 1871 C C . LYS A 1 229 ? 6.354 -7.538 27.628 1.00 39.09 229 LYS A C 1
ATOM 1873 O O . LYS A 1 229 ? 7.279 -7.901 28.389 1.00 39.09 229 LYS A O 1
#

Foldseek 3Di:
DVVLVVCCVPQNCLDPVSLVVLQVVLVVCLVVQVLVSSLVSLVSSLVSCVVVVVLLDPVNLVSLLVNLLSLLVNCVCVVVVVHPDHDDLVSLLVSLLVLLVSLVSVVVVPVDPDDDPSSLVSNVSSLLSNLSSLQSNVPDDDDPVSVVSSLVSLLSSLVVVDARPQQHDSLLLLLDPCSQDDPNDGRGPGVDPSSNVSNVVSPHDQCRATNVNDGSVNSNVVVVVVVVD

Organism: Mytilus galloprovincialis (NCBI:txid29158)

pLDDT: mean 89.3, std 12.09, range [39.09, 98.56]

Solvent-accessible surface area (backbone atoms only — not comparable to full-atom values): 12514 Å² total; per-residue (Å²): 112,73,69,60,58,51,44,37,72,72,66,36,73,85,29,67,72,46,38,52,53,38,42,54,51,14,50,58,25,44,81,69,60,39,47,70,62,14,51,56,33,41,54,53,38,44,52,50,40,56,72,69,67,43,62,66,39,68,69,45,29,49,45,49,38,50,58,30,44,50,50,32,52,35,45,52,31,34,76,70,67,74,33,93,57,71,76,54,61,68,59,54,46,51,50,51,48,52,48,46,57,48,52,62,58,43,55,67,57,70,72,50,82,85,76,54,70,68,44,43,50,36,51,40,48,48,56,39,25,51,50,42,45,49,53,46,56,71,77,51,83,72,54,75,65,58,50,51,54,43,50,52,51,50,29,53,49,46,71,66,66,62,53,37,89,61,38,39,36,69,65,33,49,38,42,31,54,71,54,13,39,58,97,90,40,81,59,44,85,36,54,31,73,68,46,48,47,54,43,50,77,40,63,48,75,73,79,54,44,26,75,87,67,45,26,34,68,55,46,37,56,54,53,57,65,59,75,77,112